Protein AF-A0A8C4QV61-F1 (afdb_monomer_lite)

Organism: Eptatretus burgeri (NCBI:txid7764)

Radius of gyration: 29.52 Å; chains: 1; bounding box: 82×56×73 Å

Secondary structure (DSSP, 8-state):
-HHHHHHHHHHHHHHHHHHHGGG-EEE--TT-SS--EEEEEE----TT-GGG---EEEEEEEPPTTTTTS--EEEEEEEES--HHHHHHHHHHHHHHHHHTTTS--HHHHHHHHHHHHHHT-S--SB-TTT-PBP-TTS-EEE-TTS-EEEHHHHHHHHHHHHHHHHHHHHHHHHHT--GGG-S---------S-TTTSPEEEE-TTT-PEEEE-GGGG--SS-----TTGGGTT--S-TTHHHHHHHHHHHHHHHHHHHHHHHHHHHHTTT---TTT-TT--------------------------------------

Sequence (319 aa):
MVLFVARCFVTELEALQAIFLDDLQVSYDADRPNPWHLQLPLHPATGGDSSSSLVCLTLSLRLPPSYPAVPPEICIVSARGLSDSRLDRMQRTLQMLASSRLGSEMLFEIFDTAKELLTENNFPCCHCAICLCDIQPSDKLFRTLCYHYYHKCCLSRYLVHTRSQHEERDATVASRGISERQQKEPFQAHQLSSDWQQGPIQVLCPVCRETLTIDPASLSTGPLYTETQDELNDLSGNTEKDDEEWAASLLTWRQQQQRFRVLFDEQKNKEGHVDPAENPFVLTVVLNSPQSSEQHPEEPEHPEPKTFAPHIPINIRLR

Structure (mmCIF, N/CA/C/O backbone):
data_AF-A0A8C4QV61-F1
#
_entry.id   AF-A0A8C4QV61-F1
#
loop_
_atom_site.group_PDB
_atom_site.id
_atom_site.type_symbol
_atom_site.label_atom_id
_atom_site.label_alt_id
_atom_site.label_comp_id
_atom_site.label_asym_id
_atom_site.label_entity_id
_atom_site.label_seq_id
_atom_site.pdbx_PDB_ins_code
_atom_site.Cartn_x
_atom_site.Cartn_y
_atom_site.Cartn_z
_atom_site.occupancy
_atom_site.B_iso_or_equiv
_atom_site.auth_seq_id
_atom_site.auth_comp_id
_atom_site.auth_asym_id
_atom_site.auth_atom_id
_atom_site.pdbx_PDB_model_num
ATOM 1 N N . MET A 1 1 ? -28.657 1.507 27.888 1.00 48.09 1 MET A N 1
ATOM 2 C CA . MET A 1 1 ? -27.513 0.916 27.156 1.00 48.09 1 MET A CA 1
ATOM 3 C C . MET A 1 1 ? -27.347 1.501 25.757 1.00 48.09 1 MET A C 1
ATOM 5 O O . MET A 1 1 ? -26.289 2.052 25.513 1.00 48.09 1 MET A O 1
ATOM 9 N N . VAL A 1 2 ? -28.364 1.487 24.883 1.00 48.09 2 VAL A N 1
ATOM 10 C CA . VAL A 1 2 ? -28.250 1.969 23.482 1.00 48.09 2 VAL A CA 1
ATOM 11 C C . VAL A 1 2 ? -27.736 3.419 23.354 1.00 48.09 2 VAL A C 1
ATOM 13 O O . VAL A 1 2 ? -26.815 3.674 22.589 1.00 48.09 2 VAL A O 1
ATOM 16 N N . LEU A 1 3 ? -28.240 4.354 24.171 1.00 50.12 3 LEU A N 1
ATOM 17 C CA . LEU A 1 3 ? -27.779 5.758 24.184 1.00 50.12 3 LEU A CA 1
ATOM 18 C C . LEU A 1 3 ? -26.339 5.953 24.702 1.00 50.12 3 LEU A C 1
ATOM 20 O O . LEU A 1 3 ? -25.706 6.951 24.376 1.00 50.12 3 LEU A O 1
ATOM 24 N N . PHE A 1 4 ? -25.834 5.030 25.527 1.00 52.91 4 PHE A N 1
ATOM 25 C CA . PHE A 1 4 ? -24.478 5.112 26.083 1.00 52.91 4 PHE A CA 1
ATOM 26 C C . PHE A 1 4 ? -23.452 4.598 25.066 1.00 52.91 4 PHE A C 1
ATOM 28 O O . PHE A 1 4 ? -22.451 5.256 24.821 1.00 52.91 4 PHE A O 1
ATOM 35 N N . VAL A 1 5 ? -23.774 3.488 24.391 1.00 56.38 5 VAL A N 1
ATOM 36 C CA . VAL A 1 5 ? -22.961 2.922 23.302 1.00 56.38 5 VAL A CA 1
ATOM 37 C C . VAL A 1 5 ? -22.861 3.890 22.118 1.00 56.38 5 VAL A C 1
ATOM 39 O O . VAL A 1 5 ? -21.772 4.107 21.597 1.00 56.38 5 VAL A O 1
ATOM 42 N N . ALA A 1 6 ? -23.967 4.545 21.747 1.00 57.88 6 ALA A N 1
ATOM 43 C CA . ALA A 1 6 ? -23.963 5.558 20.692 1.00 57.88 6 ALA A CA 1
ATOM 44 C C . ALA A 1 6 ? -23.089 6.782 21.031 1.00 57.88 6 ALA A C 1
ATOM 46 O O . ALA A 1 6 ? -22.495 7.368 20.135 1.00 57.88 6 ALA A O 1
ATOM 47 N N . ARG A 1 7 ? -22.980 7.159 22.315 1.00 61.19 7 ARG A N 1
ATOM 48 C CA . ARG A 1 7 ? -22.111 8.262 22.758 1.00 61.19 7 ARG A CA 1
ATOM 49 C C . ARG A 1 7 ? -20.626 7.899 22.739 1.00 61.19 7 ARG A C 1
ATOM 51 O O . ARG A 1 7 ? -19.841 8.723 22.292 1.00 61.19 7 ARG A O 1
ATOM 58 N N . CYS A 1 8 ? -20.258 6.693 23.176 1.00 69.81 8 CYS A N 1
ATOM 59 C CA . CYS A 1 8 ? -18.865 6.228 23.137 1.00 69.81 8 CYS A CA 1
ATOM 60 C C . CYS A 1 8 ? -18.319 6.193 21.705 1.00 69.81 8 CYS A C 1
ATOM 62 O O . CYS A 1 8 ? -17.222 6.671 21.449 1.00 69.81 8 CYS A O 1
ATOM 64 N N . PHE A 1 9 ? -19.127 5.722 20.750 1.00 81.31 9 PHE A N 1
ATOM 65 C CA . PHE A 1 9 ? -18.708 5.676 19.352 1.00 81.31 9 PHE A CA 1
ATOM 66 C C . PHE A 1 9 ? -18.432 7.065 18.748 1.00 81.31 9 PHE A C 1
ATOM 68 O O . PHE A 1 9 ? -17.458 7.235 18.021 1.00 81.31 9 PHE A O 1
ATOM 75 N N . VAL A 1 10 ? -19.266 8.068 19.048 1.00 84.44 10 VAL A N 1
ATOM 76 C CA . VAL A 1 10 ? -19.053 9.439 18.547 1.00 84.44 10 VAL A CA 1
ATOM 77 C C . VAL A 1 10 ? -17.733 10.005 19.069 1.00 84.44 10 VAL A C 1
ATOM 79 O O . VAL A 1 10 ? -16.968 10.560 18.290 1.00 84.44 10 VAL A O 1
ATOM 82 N N . THR A 1 11 ? -17.431 9.806 20.354 1.00 88.44 11 THR A N 1
ATOM 83 C CA . THR A 1 11 ? -16.163 10.254 20.946 1.00 88.44 11 THR A CA 1
ATOM 84 C C . THR A 1 11 ? -14.955 9.536 20.340 1.00 88.44 11 THR A C 1
ATOM 86 O O . THR A 1 11 ? -13.961 10.189 20.025 1.00 88.44 11 THR A O 1
ATOM 89 N N . GLU A 1 12 ? -15.043 8.220 20.122 1.00 93.69 12 GLU A N 1
ATOM 90 C CA . GLU A 1 12 ? -13.989 7.449 19.449 1.00 93.69 12 GLU A CA 1
ATOM 91 C C . GLU A 1 12 ? -13.736 7.982 18.030 1.00 93.69 12 GLU A C 1
ATOM 93 O O . GLU A 1 12 ? -12.592 8.217 17.642 1.00 93.69 12 GLU A O 1
ATOM 98 N N . LEU A 1 13 ? -14.799 8.237 17.263 1.00 92.19 13 LEU A N 1
ATOM 99 C CA . LEU A 1 13 ? -14.690 8.762 15.905 1.00 92.19 13 LEU A CA 1
ATOM 100 C C . LEU A 1 13 ? -14.109 10.181 15.863 1.00 92.19 13 LEU A C 1
ATOM 102 O O . LEU A 1 13 ? -13.237 10.447 15.039 1.00 92.19 13 LEU A O 1
ATOM 106 N N . GLU A 1 14 ? -14.553 11.077 16.746 1.00 92.44 14 GLU A N 1
ATOM 107 C CA . GLU A 1 14 ? -14.010 12.438 16.859 1.00 92.44 14 GLU A CA 1
ATOM 108 C C . GLU A 1 14 ? -12.508 12.410 17.171 1.00 92.44 14 GLU A C 1
ATOM 110 O O . GLU A 1 14 ? -11.732 13.155 16.569 1.00 92.44 14 GLU A O 1
ATOM 115 N N . ALA A 1 15 ? -12.077 11.512 18.064 1.00 94.00 15 ALA A N 1
ATOM 116 C CA . ALA A 1 15 ? -10.664 11.319 18.368 1.00 94.00 15 ALA A CA 1
ATOM 117 C C . ALA A 1 15 ? -9.883 10.830 17.140 1.00 94.00 15 ALA A C 1
ATOM 119 O O . ALA A 1 15 ? -8.826 11.379 16.830 1.00 94.00 15 ALA A O 1
ATOM 120 N N . LEU A 1 16 ? -10.411 9.853 16.396 1.00 95.56 16 LEU A N 1
ATOM 121 C CA . LEU A 1 16 ? -9.788 9.375 15.157 1.00 95.56 16 LEU A CA 1
ATOM 122 C C . LEU A 1 16 ? -9.665 10.484 14.110 1.00 95.56 16 LEU A C 1
ATOM 124 O O . LEU A 1 16 ? -8.610 10.624 13.497 1.00 95.56 16 LEU A O 1
ATOM 128 N N . GLN A 1 17 ? -10.710 1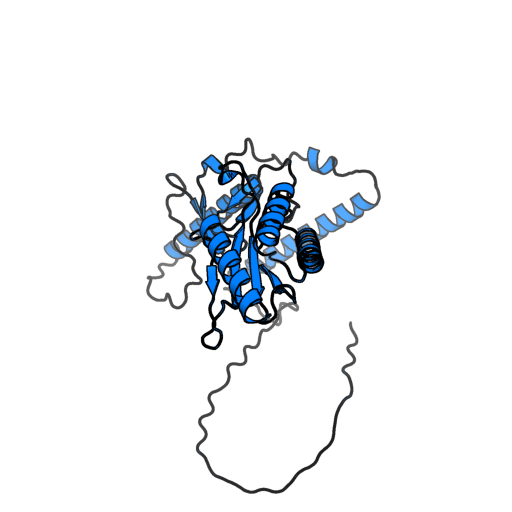1.290 13.923 1.00 93.56 17 GLN A N 1
ATOM 129 C CA . GLN A 1 17 ? -10.690 12.424 12.997 1.00 93.56 17 GLN A CA 1
ATOM 130 C C . GLN A 1 17 ? -9.687 13.499 13.430 1.00 93.56 17 GLN A C 1
ATOM 132 O O . GLN A 1 17 ? -9.038 14.102 12.584 1.00 93.56 17 GLN A O 1
ATOM 137 N N . ALA A 1 18 ? -9.497 13.715 14.733 1.00 94.19 18 ALA A N 1
ATOM 138 C CA . ALA A 1 18 ? -8.481 14.639 15.234 1.00 94.19 18 ALA A CA 1
ATOM 139 C C . ALA A 1 18 ? -7.046 14.110 15.051 1.00 94.19 18 ALA A C 1
ATOM 141 O O . ALA A 1 18 ? -6.129 14.898 14.829 1.00 94.19 18 ALA A O 1
ATOM 142 N N . ILE A 1 19 ? -6.845 12.791 15.149 1.00 94.38 19 ILE A N 1
ATOM 143 C CA . ILE A 1 19 ? -5.529 12.149 15.013 1.00 94.38 19 ILE A CA 1
ATOM 144 C C . ILE A 1 19 ? -5.109 12.044 13.545 1.00 94.38 19 ILE A C 1
ATOM 146 O O . ILE A 1 19 ? -3.967 12.352 13.207 1.00 94.38 19 ILE A O 1
ATOM 150 N N . PHE A 1 20 ? -6.016 11.578 12.688 1.00 92.06 20 PHE A N 1
ATOM 151 C CA . PHE A 1 20 ? -5.729 11.265 11.287 1.00 92.06 20 PHE A CA 1
ATOM 152 C C . PHE A 1 20 ? -6.143 12.375 10.317 1.00 92.06 20 PHE A C 1
ATOM 154 O O . PHE A 1 20 ? -5.776 12.313 9.148 1.00 92.06 20 PHE A O 1
ATOM 161 N N . LEU A 1 21 ? -6.857 13.402 10.790 1.00 91.88 21 LEU A N 1
ATOM 162 C CA . LEU A 1 21 ? -7.254 14.571 10.004 1.00 91.88 21 LEU A CA 1
ATOM 163 C C . LEU A 1 21 ? -7.911 14.151 8.676 1.00 91.88 21 LEU A C 1
ATOM 165 O O . LEU A 1 21 ? -8.848 13.351 8.676 1.00 91.88 21 LEU A O 1
ATOM 169 N N . ASP A 1 22 ? -7.414 14.673 7.556 1.00 90.88 22 ASP A N 1
ATOM 170 C CA . ASP A 1 22 ? -7.964 14.449 6.218 1.00 90.88 22 ASP A CA 1
ATOM 171 C C . ASP A 1 22 ? -7.652 13.049 5.648 1.00 90.88 22 ASP A C 1
ATOM 173 O O . ASP A 1 22 ? -8.256 12.636 4.653 1.00 90.88 22 ASP A O 1
ATOM 177 N N . ASP A 1 23 ? -6.737 12.293 6.267 1.00 93.19 23 ASP A N 1
ATOM 178 C CA . ASP A 1 23 ? -6.357 10.959 5.787 1.00 93.19 23 ASP A CA 1
ATOM 179 C C . ASP A 1 23 ? -7.449 9.916 6.078 1.00 93.19 23 ASP A C 1
ATOM 181 O O . ASP A 1 23 ? -7.590 8.930 5.345 1.00 93.19 23 ASP A O 1
ATOM 185 N N . LEU A 1 24 ? -8.243 10.129 7.133 1.00 95.81 24 LEU A N 1
ATOM 186 C CA . LEU A 1 24 ? -9.326 9.230 7.515 1.00 95.81 24 LEU A CA 1
ATOM 187 C C . LEU A 1 24 ? -10.584 9.505 6.691 1.00 95.81 24 LEU A C 1
ATOM 189 O O . LEU A 1 24 ? -11.298 10.486 6.893 1.00 95.81 24 LEU A O 1
ATOM 193 N N . GLN A 1 25 ? -10.918 8.562 5.820 1.00 95.31 25 GLN A N 1
ATOM 194 C CA . GLN A 1 25 ? -12.146 8.593 5.039 1.00 95.31 25 GLN A CA 1
ATOM 195 C C . GLN A 1 25 ? -13.275 7.923 5.819 1.00 95.31 25 GLN A C 1
ATOM 197 O O . GLN A 1 25 ? -13.170 6.757 6.204 1.00 95.31 25 GLN A O 1
ATOM 202 N N . VAL A 1 26 ? -14.372 8.648 6.036 1.00 94.19 26 VAL A N 1
ATOM 203 C CA . VAL A 1 26 ? -15.537 8.170 6.793 1.00 94.19 26 VAL A CA 1
ATOM 204 C C . VAL A 1 26 ? -16.768 8.197 5.895 1.00 94.19 26 VAL A C 1
ATOM 206 O O . VAL A 1 26 ? -17.152 9.250 5.389 1.00 94.19 26 VAL A O 1
ATOM 209 N N . SER A 1 27 ? -17.402 7.040 5.718 1.00 92.62 27 SER A N 1
ATOM 210 C CA . SER A 1 27 ? -18.605 6.887 4.899 1.00 92.62 27 SER A CA 1
ATOM 211 C C . SER A 1 27 ? -19.857 6.727 5.758 1.00 92.62 27 SER A C 1
ATOM 213 O O . SER A 1 27 ? -19.894 5.962 6.728 1.00 92.62 27 SER A O 1
ATOM 215 N N . TYR A 1 28 ? -20.909 7.427 5.345 1.00 88.81 28 TYR A N 1
ATOM 216 C CA . TYR A 1 28 ? -22.222 7.434 5.981 1.00 88.81 28 TYR A CA 1
ATOM 217 C C . TYR A 1 28 ? -23.232 6.716 5.086 1.00 88.81 28 TYR A C 1
ATOM 219 O O . TYR A 1 28 ? -23.066 6.659 3.869 1.00 88.81 28 TYR A O 1
ATOM 227 N N . ASP A 1 29 ? -24.247 6.122 5.701 1.00 82.19 29 ASP A N 1
ATOM 228 C CA . ASP A 1 29 ? -25.360 5.485 5.001 1.00 82.19 29 ASP A CA 1
ATOM 229 C C . ASP A 1 29 ? -26.585 6.385 5.171 1.00 82.19 29 ASP A C 1
ATOM 231 O O . ASP A 1 29 ? -26.766 6.969 6.240 1.00 82.19 29 ASP A O 1
ATOM 235 N N . ALA A 1 30 ? -27.428 6.505 4.147 1.00 76.12 30 ALA A N 1
ATOM 236 C CA . ALA A 1 30 ? -28.624 7.346 4.219 1.00 76.12 30 ALA A CA 1
ATOM 237 C C . ALA A 1 30 ? -29.603 6.850 5.299 1.00 76.12 30 ALA A C 1
ATOM 239 O O . ALA A 1 30 ? -30.306 7.646 5.922 1.00 76.12 30 ALA A O 1
ATOM 240 N N . ASP A 1 31 ? -29.591 5.541 5.556 1.00 77.88 31 ASP A N 1
ATOM 241 C CA . ASP A 1 31 ? -30.512 4.869 6.469 1.00 77.88 31 ASP A CA 1
ATOM 242 C C . ASP A 1 31 ? -29.975 4.747 7.906 1.00 77.88 31 ASP A C 1
ATOM 244 O O . ASP A 1 31 ? -30.663 4.214 8.784 1.00 77.88 31 ASP A O 1
ATOM 248 N N . ARG A 1 32 ? -28.744 5.210 8.183 1.00 74.12 32 ARG A N 1
ATOM 249 C CA . ARG A 1 32 ? -28.100 5.048 9.497 1.00 74.12 32 ARG A CA 1
ATOM 250 C C . ARG A 1 32 ? -27.576 6.374 10.047 1.00 74.12 32 ARG A C 1
ATOM 252 O O . ARG A 1 32 ? -26.869 7.090 9.350 1.00 74.12 32 ARG A O 1
ATOM 259 N N . PRO A 1 33 ? -27.827 6.675 11.335 1.00 71.19 33 PRO A N 1
ATOM 260 C CA . PRO A 1 33 ? -27.318 7.896 11.957 1.00 71.19 33 PRO A CA 1
ATOM 261 C C . PRO A 1 33 ? -25.800 7.866 12.190 1.00 71.19 33 PRO A C 1
ATOM 263 O O . PRO A 1 33 ? -25.187 8.920 12.310 1.00 71.19 33 PRO A O 1
ATOM 266 N N . ASN A 1 34 ? -25.200 6.672 12.257 1.00 77.38 34 ASN A N 1
ATOM 267 C CA . ASN A 1 34 ? -23.769 6.492 12.483 1.00 77.38 34 ASN A CA 1
ATOM 268 C C . ASN A 1 34 ? -23.073 6.035 11.192 1.00 77.38 34 ASN A C 1
ATOM 270 O O . ASN A 1 34 ? -23.662 5.251 10.437 1.00 77.38 34 ASN A O 1
ATOM 274 N N . PRO A 1 35 ? -21.818 6.457 10.956 1.00 82.62 35 PRO A N 1
ATOM 275 C CA . PRO A 1 35 ? -21.013 5.954 9.858 1.00 82.62 35 PRO A CA 1
ATOM 276 C C . PRO A 1 35 ? -20.833 4.445 9.955 1.00 82.62 35 PRO A C 1
ATOM 278 O O . PRO A 1 35 ? -20.730 3.859 11.034 1.00 82.62 35 PRO A O 1
ATOM 281 N N . TRP A 1 36 ? -20.805 3.818 8.790 1.00 87.56 36 TRP A N 1
ATOM 282 C CA . TRP A 1 36 ? -20.754 2.367 8.656 1.00 87.56 36 TRP A CA 1
ATOM 283 C C . TRP A 1 36 ? -19.399 1.889 8.141 1.00 87.56 36 TRP A C 1
ATOM 285 O O . TRP A 1 36 ? -19.141 0.687 8.146 1.00 87.56 36 TRP A O 1
ATOM 295 N N . HIS A 1 37 ? -18.534 2.796 7.681 1.00 94.31 37 HIS A N 1
ATOM 296 C CA . HIS A 1 37 ? -17.272 2.427 7.055 1.00 94.31 37 HIS A CA 1
ATOM 297 C C . HIS A 1 37 ? -16.204 3.505 7.222 1.00 94.31 37 HIS A C 1
ATOM 299 O O . HIS A 1 37 ? -16.469 4.692 7.042 1.00 94.31 37 HIS A O 1
ATOM 305 N N . LEU A 1 38 ? -15.005 3.064 7.598 1.00 96.12 38 LEU A N 1
ATOM 306 C CA . LEU A 1 38 ? -13.816 3.887 7.775 1.00 96.12 38 LEU A CA 1
ATOM 307 C C . LEU A 1 38 ? -12.701 3.328 6.892 1.00 96.12 38 LEU A C 1
ATOM 309 O O . LEU A 1 38 ? -12.494 2.112 6.857 1.00 96.12 38 LEU A O 1
ATOM 313 N N . GLN A 1 39 ? -11.957 4.197 6.217 1.00 97.44 39 GLN A N 1
ATOM 314 C CA . GLN A 1 39 ? -10.761 3.819 5.471 1.00 97.44 39 GLN A CA 1
ATOM 315 C C . GLN A 1 39 ? -9.602 4.749 5.789 1.00 97.44 39 GLN A C 1
ATOM 317 O O . GLN A 1 39 ? -9.774 5.962 5.846 1.00 97.44 39 GLN A O 1
ATOM 322 N N . LEU A 1 40 ? -8.415 4.169 5.936 1.00 97.44 40 LEU A N 1
ATOM 323 C CA . LEU A 1 40 ? -7.192 4.916 6.191 1.00 97.44 40 LEU A CA 1
ATOM 324 C C . LEU A 1 40 ? -6.040 4.329 5.361 1.00 97.44 40 LEU A C 1
ATOM 326 O O . LEU A 1 40 ? -5.702 3.151 5.535 1.00 97.44 40 LEU A O 1
ATOM 330 N N . PRO A 1 41 ? -5.439 5.100 4.439 1.00 95.81 41 PRO A N 1
ATOM 331 C CA . PRO A 1 41 ? -4.161 4.754 3.832 1.00 95.81 41 PRO A CA 1
ATOM 332 C C . PRO A 1 41 ? -3.069 4.728 4.905 1.00 95.81 41 PRO A C 1
ATOM 334 O O . PRO A 1 41 ? -2.897 5.680 5.660 1.00 95.81 41 PRO A O 1
ATOM 337 N N . LEU A 1 42 ? -2.331 3.626 4.984 1.00 95.06 42 LEU A N 1
ATOM 338 C CA . LEU A 1 42 ? -1.290 3.414 5.975 1.00 95.06 42 LEU A CA 1
ATOM 339 C C . LEU A 1 42 ? 0.075 3.265 5.313 1.00 95.06 42 LEU A C 1
ATOM 341 O O . LEU A 1 42 ? 0.266 2.522 4.344 1.00 95.06 42 LEU A O 1
ATOM 345 N N . HIS A 1 43 ? 1.039 3.940 5.931 1.00 92.62 43 HIS A N 1
ATOM 346 C CA . HIS A 1 43 ? 2.451 3.881 5.602 1.00 92.62 43 HIS A CA 1
ATOM 347 C C . HIS A 1 43 ? 3.260 3.546 6.865 1.00 92.62 43 HIS A C 1
ATOM 349 O O . HIS A 1 43 ? 2.903 4.005 7.956 1.00 92.62 43 HIS A O 1
ATOM 355 N N . PRO A 1 44 ? 4.359 2.782 6.728 1.00 93.06 44 PRO A N 1
ATOM 356 C CA . PRO A 1 44 ? 5.363 2.587 7.768 1.00 93.06 44 PRO A CA 1
ATOM 357 C C . PRO A 1 44 ? 5.789 3.897 8.434 1.00 93.06 44 PRO A C 1
ATOM 359 O O . PRO A 1 44 ? 5.927 4.927 7.771 1.00 93.06 44 PRO A O 1
ATOM 362 N N . ALA A 1 45 ? 6.062 3.854 9.736 1.00 90.88 45 ALA A N 1
ATOM 363 C CA . ALA A 1 45 ? 6.663 4.968 10.452 1.00 90.88 45 ALA A CA 1
ATOM 364 C C . ALA A 1 45 ? 8.156 5.069 10.097 1.00 90.88 45 ALA A C 1
ATOM 366 O O . ALA A 1 45 ? 8.993 4.349 10.632 1.00 90.88 45 ALA A O 1
ATOM 367 N N . THR A 1 46 ? 8.493 5.980 9.187 1.00 86.25 46 THR A N 1
ATOM 368 C CA . THR A 1 46 ? 9.858 6.165 8.661 1.00 86.25 46 THR A CA 1
ATOM 369 C C . THR A 1 46 ? 10.565 7.408 9.209 1.00 86.25 46 THR A C 1
ATOM 371 O O . THR A 1 46 ? 11.502 7.922 8.607 1.00 86.25 46 THR A O 1
ATOM 374 N N . GLY A 1 47 ? 10.104 7.950 10.341 1.00 80.44 47 GLY A N 1
ATOM 375 C CA . GLY A 1 47 ? 10.702 9.152 10.940 1.00 80.44 47 GLY A CA 1
ATOM 376 C C . GLY A 1 47 ? 10.565 10.423 10.087 1.00 80.44 47 GLY A C 1
ATOM 377 O O . GLY A 1 47 ? 11.350 11.350 10.252 1.00 80.44 47 GLY A O 1
ATOM 378 N N . GLY A 1 48 ? 9.585 10.468 9.178 1.00 74.19 48 GLY A N 1
ATOM 379 C CA . GLY A 1 48 ? 9.317 11.615 8.300 1.00 74.19 48 GLY A CA 1
ATOM 380 C C . GLY A 1 48 ? 9.960 11.527 6.913 1.00 74.19 48 GLY A C 1
ATOM 381 O O . GLY A 1 48 ? 9.699 12.382 6.071 1.00 74.19 48 GLY A O 1
ATOM 382 N N . ASP A 1 49 ? 10.749 10.487 6.639 1.00 81.12 49 ASP A N 1
ATOM 383 C CA . ASP A 1 49 ? 11.305 10.249 5.311 1.00 81.12 49 ASP A CA 1
ATOM 384 C C . ASP A 1 49 ? 10.355 9.381 4.471 1.00 81.12 49 ASP A C 1
ATOM 386 O O . ASP A 1 49 ? 10.294 8.158 4.598 1.00 81.12 49 ASP A O 1
ATOM 390 N N . SER A 1 50 ? 9.583 10.009 3.588 1.00 73.00 50 SER A N 1
ATOM 391 C CA . SER A 1 50 ? 8.657 9.292 2.703 1.00 73.00 50 SER A CA 1
ATOM 392 C C . SER A 1 50 ? 9.370 8.406 1.672 1.00 73.00 50 SER A C 1
ATOM 394 O O . SER A 1 50 ? 8.762 7.478 1.127 1.00 73.00 50 SER A O 1
ATOM 396 N N . SER A 1 51 ? 10.660 8.642 1.406 1.00 73.12 51 SER A N 1
ATOM 397 C CA . SER A 1 51 ? 11.431 7.855 0.442 1.00 73.12 51 SER A CA 1
ATOM 398 C C . SER A 1 51 ? 11.759 6.450 0.958 1.00 73.12 51 SER A C 1
ATOM 400 O O . SER A 1 51 ? 11.821 5.514 0.159 1.00 73.12 51 SER A O 1
ATOM 402 N N . SER A 1 52 ? 11.837 6.276 2.282 1.00 82.00 52 SER A N 1
ATOM 403 C CA . SER A 1 52 ? 12.053 4.989 2.954 1.00 82.00 52 SER A CA 1
ATOM 404 C C . SER A 1 52 ? 10.766 4.212 3.259 1.00 82.00 52 SER A C 1
ATOM 406 O O . SER A 1 52 ? 10.827 3.119 3.823 1.00 82.00 52 SER A O 1
ATOM 408 N N . SER A 1 53 ? 9.591 4.708 2.849 1.00 85.69 53 SER A N 1
ATOM 409 C CA . SER A 1 53 ? 8.338 3.939 2.878 1.00 85.69 53 SER A CA 1
ATOM 410 C C . SER A 1 53 ? 8.315 2.959 1.703 1.00 85.69 53 SER A C 1
ATOM 412 O O . SER A 1 53 ? 8.047 3.340 0.560 1.00 85.69 53 SER A O 1
ATOM 414 N N . LEU A 1 54 ? 8.615 1.689 1.981 1.00 87.38 54 LEU A N 1
ATOM 415 C CA . LEU A 1 54 ? 8.721 0.629 0.978 1.00 87.38 54 LEU A CA 1
ATOM 416 C C . LEU A 1 54 ? 7.474 -0.269 0.902 1.00 87.38 54 LEU A C 1
ATOM 418 O O . LEU A 1 54 ? 7.341 -1.116 0.019 1.00 87.38 54 LEU A O 1
ATOM 422 N N . VAL A 1 55 ? 6.523 -0.107 1.801 1.00 91.38 55 VAL A N 1
ATOM 423 C CA . VAL A 1 55 ? 5.255 -0.835 1.736 1.00 91.38 55 VAL A CA 1
ATOM 424 C C . VAL A 1 55 ? 4.120 0.122 2.041 1.00 91.38 55 VAL A C 1
ATOM 426 O O . VAL A 1 55 ? 4.320 1.152 2.687 1.00 91.38 55 VAL A O 1
ATOM 429 N N . CYS A 1 56 ? 2.931 -0.199 1.556 1.00 93.06 56 CYS A N 1
ATOM 430 C CA . CYS A 1 56 ? 1.719 0.528 1.900 1.00 93.06 56 CYS A CA 1
ATOM 431 C C . CYS A 1 56 ? 0.504 -0.387 1.782 1.00 93.06 56 CYS A C 1
ATOM 433 O O . CYS A 1 56 ? 0.548 -1.439 1.136 1.00 93.06 56 CYS A O 1
ATOM 435 N N . LEU A 1 57 ? -0.580 0.024 2.422 1.00 95.69 57 LEU A N 1
ATOM 436 C CA . LEU A 1 57 ? -1.906 -0.558 2.259 1.00 95.69 57 LEU A CA 1
ATOM 437 C C . LEU A 1 57 ? -2.954 0.476 2.645 1.00 95.69 57 LEU A C 1
ATOM 439 O O . LEU A 1 57 ? -2.641 1.510 3.226 1.00 95.69 57 LEU A O 1
ATOM 443 N N . THR A 1 58 ? -4.213 0.170 2.389 1.00 97.12 58 THR A N 1
ATOM 444 C CA . THR A 1 58 ? -5.343 0.890 2.964 1.00 97.12 58 THR A CA 1
ATOM 445 C C . THR A 1 58 ? -6.090 -0.064 3.881 1.00 97.12 58 THR A C 1
ATOM 447 O O . THR A 1 58 ? -6.490 -1.152 3.461 1.00 97.12 58 THR A O 1
ATOM 450 N N . LEU A 1 59 ? -6.276 0.327 5.140 1.00 98.25 59 LEU A N 1
ATOM 451 C CA . LEU A 1 59 ? -7.078 -0.441 6.081 1.00 98.25 59 LEU A CA 1
ATOM 452 C C . LEU A 1 59 ? -8.524 0.043 6.007 1.00 98.25 59 LEU A C 1
ATOM 454 O O . LEU A 1 59 ? -8.786 1.240 6.086 1.00 98.25 59 LEU A O 1
ATOM 458 N N . SER A 1 60 ? -9.452 -0.889 5.821 1.00 97.94 60 SER A N 1
ATOM 459 C CA . SER A 1 60 ? -10.881 -0.640 5.660 1.00 97.94 60 SER A CA 1
ATOM 460 C C . SER A 1 60 ? -11.646 -1.351 6.768 1.00 97.94 60 SER A C 1
ATOM 462 O O . SER A 1 60 ? -11.624 -2.577 6.834 1.00 97.94 60 SER A O 1
ATOM 464 N N . LEU A 1 61 ? -12.363 -0.598 7.596 1.00 97.75 61 LEU A N 1
ATOM 465 C CA . LEU A 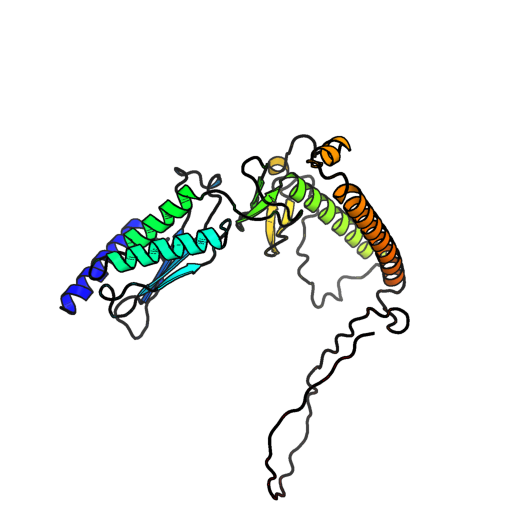1 61 ? -13.160 -1.112 8.706 1.00 97.75 61 LEU A CA 1
ATOM 466 C C . LEU A 1 61 ? -14.640 -0.883 8.415 1.00 97.75 61 LEU A C 1
ATOM 468 O O . LEU A 1 61 ? -15.071 0.264 8.306 1.00 97.75 61 LEU A O 1
ATOM 472 N N . ARG A 1 62 ? -15.432 -1.951 8.291 1.00 95.38 62 ARG A N 1
ATOM 473 C CA . ARG A 1 62 ? -16.897 -1.839 8.208 1.00 95.38 62 ARG A CA 1
ATOM 474 C C . ARG A 1 62 ? -17.512 -2.118 9.568 1.00 95.38 62 ARG A C 1
ATOM 476 O O . ARG A 1 62 ? -17.279 -3.164 10.172 1.00 95.38 62 ARG A O 1
ATOM 483 N N . LEU A 1 63 ? -18.301 -1.169 10.044 1.00 93.25 63 LEU A N 1
ATOM 484 C CA . LEU A 1 63 ? -18.884 -1.185 11.372 1.00 93.25 63 LEU A CA 1
ATOM 485 C C . LEU A 1 63 ? -20.287 -1.804 11.331 1.00 93.25 63 LEU A C 1
ATOM 487 O O . LEU A 1 63 ? -21.181 -1.269 10.660 1.00 93.25 63 LEU A O 1
ATOM 491 N N . PRO A 1 64 ? -20.535 -2.910 12.054 1.00 91.06 64 PRO A N 1
ATOM 492 C CA . PRO A 1 64 ? -21.895 -3.382 12.257 1.00 91.06 64 PRO A CA 1
ATOM 493 C C . PRO A 1 64 ? -22.668 -2.405 13.164 1.00 91.06 64 PRO A C 1
ATOM 495 O O . PRO A 1 64 ? -22.067 -1.767 14.030 1.00 91.06 64 PRO A O 1
ATOM 498 N N . PRO A 1 65 ? -24.012 -2.335 13.071 1.00 87.56 65 PRO A N 1
ATOM 499 C CA . PRO A 1 65 ? -24.829 -1.510 13.974 1.00 87.56 65 PRO A CA 1
ATOM 500 C C . PRO A 1 65 ? -24.649 -1.840 15.463 1.00 87.56 65 PRO A C 1
ATOM 502 O O . PRO A 1 65 ? -24.978 -1.037 16.329 1.00 87.56 65 PRO A O 1
ATOM 505 N N . SER A 1 66 ? -24.165 -3.048 15.755 1.00 89.81 66 SER A N 1
ATOM 506 C CA . SER A 1 66 ? -23.896 -3.566 17.092 1.00 89.81 66 SER A CA 1
ATOM 507 C C . SER A 1 66 ? -22.464 -3.325 17.579 1.00 89.81 66 SER A C 1
ATOM 509 O O . SER A 1 66 ? -22.112 -3.822 18.647 1.00 89.81 66 SER A O 1
ATOM 511 N N . TYR A 1 67 ? -21.622 -2.605 16.834 1.00 90.44 67 TYR A N 1
ATOM 512 C CA . TYR A 1 67 ? -20.310 -2.181 17.325 1.00 90.44 67 TYR A CA 1
ATOM 513 C C . TYR A 1 67 ? -20.462 -1.332 18.611 1.00 90.44 67 TYR A C 1
ATOM 515 O O . TYR A 1 67 ? -21.379 -0.507 18.676 1.00 90.44 67 TYR A O 1
ATOM 523 N N . PRO A 1 68 ? -19.620 -1.521 19.652 1.00 92.44 68 PRO A N 1
ATOM 524 C CA . PRO A 1 68 ? -18.458 -2.417 19.743 1.00 92.44 68 PRO A CA 1
ATOM 525 C C . PRO A 1 68 ? -18.754 -3.812 20.324 1.00 92.44 68 PRO A C 1
ATOM 527 O O . PRO A 1 68 ? -17.831 -4.575 20.599 1.00 92.44 68 PRO A O 1
ATOM 530 N N . ALA A 1 69 ? -20.019 -4.180 20.551 1.00 91.81 69 ALA A N 1
ATOM 531 C CA . ALA A 1 69 ? -20.362 -5.520 21.048 1.00 91.81 69 ALA A CA 1
ATOM 532 C C . ALA A 1 69 ? -20.055 -6.627 20.021 1.00 91.81 69 ALA A C 1
ATOM 534 O O . ALA A 1 69 ? -19.815 -7.773 20.392 1.00 91.81 69 ALA A O 1
ATOM 535 N N . VAL A 1 70 ? -20.058 -6.272 18.735 1.00 92.94 70 VAL A N 1
ATOM 536 C CA . VAL A 1 70 ? -19.574 -7.093 17.619 1.00 92.94 70 VAL A CA 1
ATOM 537 C C . VAL A 1 70 ? -18.399 -6.347 16.981 1.00 92.94 70 VAL A C 1
ATOM 539 O O . VAL A 1 70 ? -18.501 -5.125 16.823 1.00 92.94 70 VAL A O 1
ATOM 542 N N . PRO A 1 71 ? -17.300 -7.034 16.623 1.00 95.00 71 PRO A N 1
ATOM 543 C CA . PRO A 1 71 ? -16.124 -6.363 16.091 1.00 95.00 71 PRO A CA 1
ATOM 544 C C . PRO A 1 71 ? -16.400 -5.821 14.680 1.00 95.00 71 PRO A C 1
ATOM 546 O O . PRO A 1 71 ? -17.312 -6.303 13.998 1.00 95.00 71 PRO A O 1
ATOM 549 N N . PRO A 1 72 ? -15.619 -4.833 14.218 1.00 95.88 72 PRO A N 1
ATOM 550 C CA . PRO A 1 72 ? -15.681 -4.399 12.832 1.00 95.88 72 PRO A CA 1
ATOM 551 C C . PRO A 1 72 ? -15.228 -5.519 11.886 1.00 95.88 72 PRO A C 1
ATOM 553 O O . PRO A 1 72 ? -14.361 -6.330 12.219 1.00 95.88 72 PRO A O 1
ATOM 556 N N . GLU A 1 73 ? -15.771 -5.539 10.671 1.00 97.25 73 GLU A N 1
ATOM 557 C CA . GLU A 1 73 ? -15.181 -6.307 9.576 1.00 97.25 73 GLU A CA 1
ATOM 558 C C . GLU A 1 73 ? -13.916 -5.569 9.118 1.00 97.25 73 GLU A C 1
ATOM 560 O O . GLU A 1 73 ? -13.981 -4.438 8.629 1.00 97.25 73 GLU A O 1
ATOM 565 N N . ILE A 1 74 ? -12.762 -6.203 9.322 1.00 98.12 74 ILE A N 1
ATOM 566 C CA . ILE A 1 74 ? -11.449 -5.658 8.973 1.00 98.12 74 ILE A CA 1
ATOM 567 C C . ILE A 1 74 ? -11.068 -6.166 7.585 1.00 98.12 74 ILE A C 1
ATOM 569 O O . ILE A 1 74 ? -11.015 -7.376 7.370 1.00 98.12 74 ILE A O 1
ATOM 573 N N . CYS A 1 75 ? -10.749 -5.257 6.669 1.00 97.50 75 CYS A N 1
ATOM 574 C CA . CYS A 1 75 ? -10.287 -5.576 5.323 1.00 97.50 75 CYS A CA 1
ATOM 575 C C . CYS A 1 75 ? -8.999 -4.815 5.013 1.00 97.50 75 CYS A C 1
ATOM 577 O O . CYS A 1 75 ? -8.948 -3.589 5.125 1.00 97.50 75 CYS A O 1
ATOM 579 N N . ILE A 1 76 ? -7.977 -5.531 4.553 1.00 97.25 76 ILE A N 1
ATOM 580 C CA . ILE A 1 76 ? -6.762 -4.932 4.002 1.00 97.25 76 ILE A CA 1
ATOM 581 C C . ILE A 1 76 ? -6.932 -4.826 2.487 1.00 97.25 76 ILE A C 1
ATOM 583 O O . ILE A 1 76 ? -7.129 -5.835 1.811 1.00 97.25 76 ILE A O 1
ATOM 587 N N . VAL A 1 77 ? -6.866 -3.611 1.945 1.00 94.19 77 VAL A N 1
ATOM 588 C CA . VAL A 1 77 ? -7.021 -3.350 0.506 1.00 94.19 77 VAL A CA 1
ATOM 589 C C . VAL A 1 77 ? -5.838 -2.555 -0.037 1.00 94.19 77 VAL A C 1
ATOM 591 O O . VAL A 1 77 ? -5.090 -1.939 0.719 1.00 94.19 77 VAL A O 1
ATOM 594 N N . SER A 1 78 ? -5.642 -2.596 -1.358 1.00 90.06 78 SER A N 1
ATOM 595 C CA . SER A 1 78 ? -4.574 -1.855 -2.052 1.00 90.06 78 SER A CA 1
ATOM 596 C C . SER A 1 78 ? -3.170 -2.075 -1.468 1.00 90.06 78 SER A C 1
ATOM 598 O O . SER A 1 78 ? -2.338 -1.171 -1.491 1.00 90.06 78 SER A O 1
ATOM 600 N N . ALA A 1 79 ? -2.898 -3.272 -0.941 1.00 92.25 79 ALA A N 1
ATOM 601 C CA . ALA A 1 79 ? -1.597 -3.607 -0.381 1.00 92.25 79 ALA A CA 1
ATOM 602 C C . ALA A 1 79 ? -0.52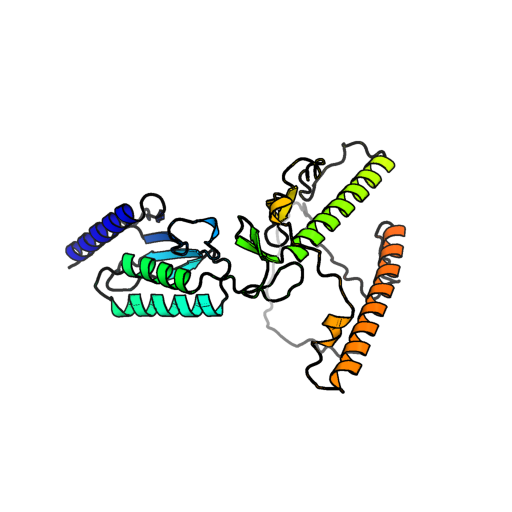0 -3.681 -1.473 1.00 92.25 79 ALA A C 1
ATOM 604 O O . ALA A 1 79 ? -0.721 -4.282 -2.534 1.00 92.25 79 ALA A O 1
ATOM 605 N N . ARG A 1 80 ? 0.643 -3.084 -1.206 1.00 90.31 80 ARG A N 1
ATOM 606 C CA . ARG A 1 80 ? 1.801 -3.086 -2.104 1.00 90.31 80 ARG A CA 1
ATOM 607 C C . ARG A 1 80 ? 3.081 -3.390 -1.332 1.00 90.31 80 ARG A C 1
ATOM 609 O O . ARG A 1 80 ? 3.303 -2.867 -0.243 1.00 90.31 80 ARG A O 1
ATOM 616 N N . GLY A 1 81 ? 3.931 -4.232 -1.921 1.00 87.06 81 GLY A N 1
ATOM 617 C CA . GLY A 1 81 ? 5.203 -4.656 -1.322 1.00 87.06 81 GLY A CA 1
ATOM 618 C C . GLY A 1 81 ? 5.068 -5.685 -0.188 1.00 87.06 81 GLY A C 1
ATOM 619 O O . GLY A 1 81 ? 6.052 -6.002 0.472 1.00 87.06 81 GLY A O 1
ATOM 620 N N . LEU A 1 82 ? 3.878 -6.240 0.040 1.00 89.12 82 LEU A N 1
ATOM 621 C CA . LEU A 1 82 ? 3.629 -7.262 1.058 1.00 89.12 82 LEU A CA 1
ATOM 622 C C . LEU A 1 82 ? 3.271 -8.587 0.387 1.00 89.12 82 LEU A C 1
ATOM 624 O O . LEU A 1 82 ? 2.554 -8.594 -0.610 1.00 89.12 82 LEU A O 1
ATOM 628 N N . SER A 1 83 ? 3.754 -9.694 0.951 1.00 88.81 83 SER A N 1
ATOM 629 C CA . SER A 1 83 ? 3.355 -11.037 0.534 1.00 88.81 83 SER A CA 1
ATOM 630 C C . SER A 1 83 ? 2.002 -11.419 1.131 1.00 88.81 83 SER A C 1
ATOM 632 O O . SER A 1 83 ? 1.659 -10.974 2.231 1.00 88.81 83 SER A O 1
ATOM 634 N N . ASP A 1 84 ? 1.290 -12.334 0.475 1.00 91.06 84 ASP A N 1
ATOM 635 C CA . ASP A 1 84 ? 0.015 -12.870 0.972 1.00 91.06 84 ASP A CA 1
ATOM 636 C C . ASP A 1 84 ? 0.154 -13.455 2.383 1.00 91.06 84 ASP A C 1
ATOM 638 O O . ASP A 1 84 ? -0.672 -13.205 3.253 1.00 91.06 84 ASP A O 1
ATOM 642 N N . SER A 1 85 ? 1.268 -14.135 2.671 1.00 91.75 85 SER A N 1
ATOM 643 C CA . SER A 1 85 ? 1.554 -14.676 4.006 1.00 91.75 85 SER A CA 1
ATOM 644 C C . SER A 1 85 ? 1.677 -13.600 5.095 1.00 91.75 85 SER A C 1
ATOM 646 O O . SER A 1 85 ? 1.257 -13.821 6.235 1.00 91.75 85 SER A O 1
ATOM 648 N N . ARG A 1 86 ? 2.241 -12.426 4.771 1.00 92.31 86 ARG A N 1
ATOM 649 C CA . ARG A 1 86 ? 2.327 -11.287 5.699 1.00 92.31 86 ARG A CA 1
ATOM 650 C C . ARG A 1 86 ? 0.964 -10.629 5.879 1.00 92.31 86 ARG A C 1
ATOM 652 O O . ARG A 1 86 ? 0.615 -10.298 7.012 1.00 92.31 86 ARG A O 1
ATOM 659 N N . LEU A 1 87 ? 0.201 -10.481 4.796 1.00 95.25 87 LEU A N 1
ATOM 660 C CA . LEU A 1 87 ? -1.162 -9.948 4.829 1.00 95.25 87 LEU A CA 1
ATOM 661 C C . LEU A 1 87 ? -2.081 -10.829 5.677 1.00 95.25 87 LEU A C 1
ATOM 663 O O . LEU A 1 87 ? -2.738 -10.319 6.579 1.00 95.25 87 LEU 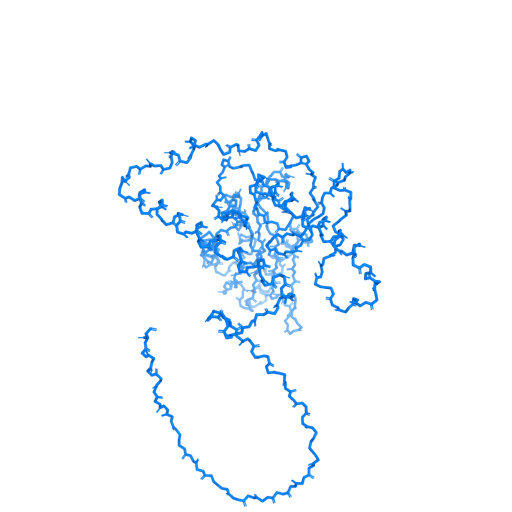A O 1
ATOM 667 N N . ASP A 1 88 ? -2.038 -12.144 5.483 1.00 96.00 88 ASP A N 1
ATOM 668 C CA . ASP A 1 88 ? -2.774 -13.128 6.278 1.00 96.00 88 ASP A CA 1
ATOM 669 C C . ASP A 1 88 ? -2.434 -13.046 7.766 1.00 96.00 88 ASP A C 1
ATOM 671 O O . ASP A 1 88 ? -3.315 -13.087 8.627 1.00 96.00 88 ASP A O 1
ATOM 675 N N . ARG A 1 89 ? -1.141 -12.945 8.094 1.00 96.69 89 ARG A N 1
ATOM 676 C CA . ARG A 1 89 ? -0.694 -12.830 9.485 1.00 96.69 89 ARG A CA 1
ATOM 677 C C . ARG A 1 89 ? -1.216 -11.547 10.119 1.00 96.69 89 ARG A C 1
ATOM 679 O O . ARG A 1 89 ? -1.756 -11.603 11.217 1.00 96.69 89 ARG A O 1
ATOM 686 N N . MET A 1 90 ? -1.092 -10.421 9.423 1.00 97.38 90 MET A N 1
ATOM 687 C CA . MET A 1 90 ? -1.606 -9.135 9.886 1.00 97.38 90 MET A CA 1
ATOM 688 C C . MET A 1 90 ? -3.126 -9.170 10.065 1.00 97.38 90 MET A C 1
ATOM 690 O O . MET A 1 90 ? -3.615 -8.793 11.124 1.00 97.38 90 MET A O 1
ATOM 694 N N . GLN A 1 91 ? -3.863 -9.709 9.093 1.00 97.94 91 GLN A N 1
ATOM 695 C CA . GLN A 1 91 ? -5.312 -9.886 9.165 1.00 97.94 91 GLN A CA 1
ATOM 696 C C . GLN A 1 91 ? -5.722 -10.657 10.429 1.00 97.94 91 GLN A C 1
ATOM 698 O O . GLN A 1 91 ? -6.593 -10.205 11.171 1.00 97.94 91 GLN A O 1
ATOM 703 N N . ARG A 1 92 ? -5.057 -11.784 10.721 1.00 98.12 92 ARG A N 1
ATOM 704 C CA . ARG A 1 92 ? -5.312 -12.579 11.936 1.00 98.12 92 ARG A CA 1
ATOM 705 C C . ARG A 1 92 ? -4.994 -11.801 13.209 1.00 98.12 92 ARG A C 1
ATOM 707 O O . ARG A 1 92 ? -5.791 -11.834 14.141 1.00 98.12 92 ARG A O 1
ATOM 714 N N . THR A 1 93 ? -3.865 -11.093 13.258 1.00 98.38 93 THR A N 1
ATOM 715 C CA . THR A 1 93 ? -3.487 -10.277 14.422 1.00 98.38 93 THR A CA 1
ATOM 716 C C . THR A 1 93 ? -4.537 -9.206 14.715 1.00 98.38 93 THR A C 1
ATOM 718 O O . THR A 1 93 ? -4.988 -9.092 15.852 1.00 98.38 93 THR A O 1
ATOM 721 N N . LEU A 1 94 ? -4.992 -8.476 13.693 1.00 98.44 94 LEU A N 1
ATOM 722 C CA . LEU A 1 94 ? -6.006 -7.430 13.849 1.00 98.44 94 LEU A CA 1
ATOM 723 C C . LEU A 1 94 ? -7.370 -8.007 14.263 1.00 98.44 94 LEU A C 1
ATOM 725 O O . LEU A 1 94 ? -8.047 -7.444 15.119 1.00 98.44 94 LEU A O 1
ATOM 729 N N . GLN A 1 95 ? -7.762 -9.162 13.716 1.00 98.00 95 GLN A N 1
ATOM 730 C CA . GLN A 1 95 ? -8.991 -9.859 14.117 1.00 98.00 95 GLN A CA 1
ATOM 731 C C . GLN A 1 95 ? -8.944 -10.346 15.572 1.00 98.00 95 GLN A C 1
ATOM 733 O O . GLN A 1 95 ? -9.937 -10.235 16.296 1.00 98.00 95 GLN A O 1
ATOM 738 N N . MET A 1 96 ? -7.797 -10.864 16.016 1.00 98.12 96 MET A N 1
ATOM 739 C CA . MET A 1 96 ? -7.579 -11.265 17.408 1.00 98.12 96 MET A CA 1
ATOM 740 C C . MET A 1 96 ? -7.657 -10.066 18.355 1.00 98.12 96 MET A C 1
ATOM 742 O O . MET A 1 96 ? -8.285 -10.169 19.408 1.00 98.12 96 MET A O 1
ATOM 746 N N . LEU A 1 97 ? -7.078 -8.929 17.961 1.00 98.12 97 LEU A N 1
ATOM 747 C CA . LEU A 1 97 ? -7.145 -7.676 18.711 1.00 98.12 97 LEU A CA 1
ATOM 748 C C . LEU A 1 97 ? -8.585 -7.163 18.836 1.00 98.12 97 LEU A C 1
ATOM 750 O O . LEU A 1 97 ? -9.039 -6.857 19.933 1.00 98.12 97 LEU A O 1
ATOM 754 N N . ALA A 1 98 ? -9.349 -7.151 17.744 1.00 97.38 98 ALA A N 1
ATOM 755 C CA . ALA A 1 98 ? -10.754 -6.751 17.797 1.00 97.38 98 ALA A CA 1
ATOM 756 C C . ALA A 1 98 ? -11.592 -7.688 18.690 1.00 97.38 98 ALA A C 1
ATOM 758 O O . ALA A 1 98 ? -12.462 -7.247 19.441 1.00 97.38 98 ALA A O 1
ATOM 759 N N . SER A 1 99 ? -11.298 -8.991 18.652 1.00 96.69 99 SER A N 1
ATOM 760 C CA . SER A 1 99 ? -11.998 -9.999 19.458 1.00 96.69 99 SER A CA 1
ATOM 761 C C . SER A 1 99 ? -11.668 -9.915 20.952 1.00 96.69 99 SER A C 1
ATOM 763 O O . SER A 1 99 ? -12.512 -10.246 21.782 1.00 96.69 99 SER A O 1
ATOM 765 N N . SER A 1 100 ? -10.465 -9.471 21.326 1.00 96.94 100 SER A N 1
ATOM 766 C CA . SER A 1 100 ? -10.089 -9.285 22.735 1.00 96.94 100 SER A CA 1
ATOM 767 C C . SER A 1 100 ? -10.656 -7.998 23.345 1.00 96.94 100 SER A C 1
ATOM 769 O O . SER A 1 100 ? -10.684 -7.865 24.568 1.00 96.94 100 SER A O 1
ATOM 771 N N . ARG A 1 101 ? -11.149 -7.076 22.508 1.00 94.38 101 ARG A N 1
ATOM 772 C CA . ARG A 1 101 ? -11.672 -5.754 22.886 1.00 94.38 101 ARG A CA 1
ATOM 773 C C . ARG A 1 101 ? -13.194 -5.629 22.761 1.00 94.38 101 ARG A C 1
ATOM 775 O O . ARG A 1 101 ? -13.719 -4.517 22.749 1.00 94.38 101 ARG A O 1
ATOM 782 N N . LEU A 1 102 ? -13.932 -6.738 22.669 1.00 94.06 102 LEU A N 1
ATOM 783 C CA . LEU A 1 102 ? -15.393 -6.685 22.537 1.00 94.06 102 LEU A CA 1
ATOM 784 C C . LEU A 1 102 ? -16.039 -5.895 23.681 1.00 94.06 102 LEU A C 1
ATOM 786 O O . LEU A 1 102 ? -15.772 -6.127 24.859 1.00 94.06 102 LEU A O 1
ATOM 790 N N . GLY A 1 103 ? -16.927 -4.975 23.313 1.00 90.25 103 GLY A N 1
ATOM 791 C CA . GLY A 1 103 ? -17.605 -4.077 24.244 1.00 90.25 103 GLY A CA 1
ATOM 792 C C . GLY A 1 103 ? -16.829 -2.805 24.605 1.00 90.25 103 GLY A C 1
ATOM 793 O O . GLY A 1 103 ? -17.381 -1.986 25.338 1.00 90.25 103 GLY A O 1
ATOM 794 N N . SER A 1 104 ? -15.614 -2.601 24.083 1.00 91.50 104 SER A N 1
ATOM 795 C CA . SER A 1 104 ? -14.837 -1.360 24.225 1.00 91.50 104 SER A CA 1
ATOM 796 C C . SER A 1 104 ? -14.428 -0.753 22.878 1.00 91.50 104 SER A C 1
ATOM 798 O O . SER A 1 104 ? -14.466 -1.423 21.850 1.00 91.50 104 SER A O 1
ATOM 800 N N . GLU A 1 105 ? -14.020 0.515 22.907 1.00 92.00 105 GLU A N 1
ATOM 801 C CA . GLU A 1 105 ? -13.373 1.224 21.793 1.00 92.00 105 GLU A CA 1
ATOM 802 C C . GLU A 1 105 ? -12.089 0.485 21.367 1.00 92.00 105 GLU A C 1
ATOM 804 O O . GLU A 1 105 ? -11.340 -0.005 22.216 1.00 92.00 105 GLU A O 1
ATOM 809 N N . MET A 1 106 ? -11.861 0.350 20.060 1.00 95.69 106 MET A N 1
ATOM 810 C CA . MET A 1 106 ? -10.763 -0.448 19.489 1.00 95.69 106 MET A CA 1
ATOM 811 C C . MET A 1 106 ? -10.260 0.051 18.129 1.00 95.69 106 MET A C 1
ATOM 813 O O . MET A 1 106 ? -9.244 -0.438 17.643 1.00 95.69 106 MET A O 1
ATOM 817 N N . LEU A 1 107 ? -10.943 0.996 17.477 1.00 96.38 107 LEU A N 1
ATOM 818 C CA . LEU A 1 107 ? -10.637 1.405 16.104 1.00 96.38 107 LEU A CA 1
ATOM 819 C C . LEU A 1 107 ? -9.244 2.025 15.990 1.00 96.38 107 LEU A C 1
ATOM 821 O O . LEU A 1 107 ? -8.507 1.691 15.064 1.00 96.38 107 LEU A O 1
ATOM 825 N N . PHE A 1 108 ? -8.869 2.886 16.941 1.00 96.38 108 PHE A N 1
ATOM 826 C CA . PHE A 1 108 ? -7.528 3.474 16.969 1.00 96.38 108 PHE A CA 1
ATOM 827 C C . PHE A 1 108 ? -6.462 2.391 17.124 1.00 96.38 108 PHE A C 1
ATOM 829 O O . PHE A 1 108 ? -5.521 2.350 16.342 1.00 96.38 108 PHE A O 1
ATOM 836 N N . GLU A 1 109 ? -6.652 1.477 18.077 1.00 97.25 109 GLU A N 1
ATOM 837 C CA . GLU A 1 109 ? -5.704 0.395 18.352 1.00 97.25 109 GLU A CA 1
ATOM 838 C C . GLU A 1 109 ? -5.534 -0.526 17.132 1.00 97.25 109 GLU A C 1
ATOM 840 O O . GLU A 1 109 ? -4.417 -0.925 16.814 1.00 97.25 109 GLU A O 1
ATOM 845 N N . ILE A 1 110 ? -6.614 -0.795 16.385 1.00 98.31 110 ILE A N 1
ATOM 846 C CA . ILE A 1 110 ? -6.570 -1.534 15.114 1.00 98.31 110 ILE A CA 1
ATOM 847 C C . ILE A 1 110 ? -5.719 -0.793 14.068 1.00 98.31 110 ILE A C 1
ATOM 849 O O . ILE A 1 110 ? -4.850 -1.411 13.448 1.00 98.31 110 ILE A O 1
ATOM 853 N N . PHE A 1 111 ? -5.952 0.507 13.850 1.00 97.81 111 PHE A N 1
ATOM 854 C CA . PHE A 1 111 ? -5.165 1.292 12.888 1.00 97.81 111 PHE A CA 1
ATOM 855 C C . PHE A 1 111 ? -3.693 1.397 13.298 1.00 97.81 111 PHE A C 1
ATOM 857 O O . PHE A 1 111 ? -2.809 1.241 12.454 1.00 97.81 111 PHE A O 1
ATOM 864 N N . ASP A 1 112 ? -3.435 1.624 14.582 1.00 97.19 112 ASP A N 1
ATOM 865 C CA . ASP A 1 112 ? -2.094 1.780 15.136 1.00 97.19 112 ASP A CA 1
ATOM 866 C C . ASP A 1 112 ? -1.307 0.467 15.049 1.00 97.19 112 ASP A C 1
ATOM 868 O O . ASP A 1 112 ? -0.229 0.429 14.461 1.00 97.19 112 ASP A O 1
ATOM 872 N N . THR A 1 113 ? -1.911 -0.655 15.455 1.00 98.19 113 THR A N 1
ATOM 873 C CA . THR A 1 113 ? -1.300 -1.989 15.323 1.00 98.19 113 THR A CA 1
ATOM 874 C C . THR A 1 113 ? -1.022 -2.340 13.859 1.00 98.19 113 THR A C 1
ATOM 876 O O . THR A 1 113 ? 0.024 -2.901 13.535 1.00 98.19 113 THR A O 1
ATOM 879 N N . ALA A 1 114 ? -1.922 -2.001 12.929 1.00 97.50 114 ALA A N 1
ATOM 880 C CA . ALA A 1 114 ? -1.670 -2.218 11.504 1.00 97.50 114 ALA A CA 1
ATOM 881 C C . ALA A 1 114 ? -0.459 -1.404 11.012 1.00 97.50 114 ALA A C 1
ATOM 883 O O . ALA A 1 114 ? 0.358 -1.907 10.236 1.00 97.50 114 ALA A O 1
ATOM 884 N N . LYS A 1 115 ? -0.310 -0.163 11.486 1.00 95.94 115 LYS A N 1
ATOM 885 C CA . LYS A 1 115 ? 0.829 0.705 11.170 1.00 95.94 115 LYS A CA 1
ATOM 886 C C . LYS A 1 115 ? 2.137 0.193 11.778 1.00 95.94 115 LYS A C 1
ATOM 888 O O . LYS A 1 115 ? 3.169 0.229 11.103 1.00 95.94 115 LYS A O 1
ATOM 893 N N . GLU A 1 116 ? 2.113 -0.320 13.002 1.00 96.62 116 GLU A N 1
ATOM 894 C CA . GLU A 1 116 ? 3.265 -0.972 13.635 1.00 96.62 116 GLU A CA 1
ATOM 895 C C . GLU A 1 116 ? 3.719 -2.190 12.824 1.00 96.62 116 GLU A C 1
ATOM 897 O O . GLU A 1 116 ? 4.880 -2.266 12.421 1.00 96.62 116 GLU A O 1
ATOM 902 N N . LEU A 1 117 ? 2.790 -3.078 12.454 1.00 96.19 117 LEU A N 1
ATOM 903 C CA . LEU A 1 117 ? 3.089 -4.263 11.642 1.00 96.19 117 LEU A CA 1
ATOM 904 C C . LEU A 1 117 ? 3.662 -3.904 10.263 1.00 96.19 117 LEU A C 1
ATOM 906 O O . LEU A 1 117 ? 4.574 -4.580 9.778 1.00 96.19 117 LEU A O 1
ATOM 910 N N . LEU A 1 118 ? 3.168 -2.836 9.629 1.00 94.56 118 LEU A N 1
ATOM 911 C CA . LEU A 1 118 ? 3.758 -2.291 8.401 1.00 94.56 118 LEU A CA 1
ATOM 912 C C . LEU A 1 118 ? 5.185 -1.791 8.619 1.00 94.56 118 LEU A C 1
ATOM 914 O O . LEU A 1 118 ? 6.044 -2.007 7.768 1.00 94.56 118 LEU A O 1
ATOM 918 N N . THR A 1 119 ? 5.433 -1.130 9.748 1.00 93.81 119 THR A N 1
ATOM 919 C CA . THR A 1 119 ? 6.743 -0.576 10.106 1.00 93.81 119 THR A CA 1
ATOM 920 C C . THR A 1 119 ? 7.771 -1.681 10.319 1.00 93.81 119 THR A C 1
ATOM 922 O O . THR A 1 119 ? 8.854 -1.629 9.740 1.00 93.81 119 THR A O 1
ATOM 925 N N . GLU A 1 120 ? 7.409 -2.727 11.059 1.00 92.31 120 GLU A N 1
ATOM 926 C CA . GLU A 1 120 ? 8.258 -3.903 11.283 1.00 92.31 120 GLU A CA 1
ATOM 927 C C . GLU A 1 120 ? 8.568 -4.668 9.991 1.00 92.31 120 GLU A C 1
ATOM 929 O O . GLU A 1 120 ? 9.630 -5.272 9.854 1.00 92.31 120 GLU A O 1
ATOM 934 N N . ASN A 1 121 ? 7.643 -4.649 9.027 1.00 89.12 121 ASN A N 1
ATOM 935 C CA . ASN A 1 121 ? 7.746 -5.389 7.771 1.00 89.12 121 ASN A CA 1
ATOM 936 C C . ASN A 1 121 ? 7.967 -4.460 6.561 1.00 89.12 121 ASN A C 1
ATOM 938 O O . ASN A 1 121 ? 7.530 -4.782 5.452 1.00 89.12 121 ASN A O 1
ATOM 942 N N . ASN A 1 122 ? 8.669 -3.335 6.757 1.00 90.44 122 ASN A N 1
ATOM 943 C CA . ASN A 1 122 ? 8.945 -2.317 5.737 1.00 90.44 122 ASN A CA 1
ATOM 944 C C . ASN A 1 122 ? 10.040 -2.734 4.731 1.00 90.44 122 ASN A C 1
ATOM 946 O O . ASN A 1 122 ? 11.035 -2.040 4.532 1.00 90.44 122 ASN A O 1
ATOM 950 N N . PHE A 1 123 ? 9.869 -3.895 4.100 1.00 87.38 123 PHE A N 1
ATOM 951 C CA . PHE A 1 123 ? 10.715 -4.359 3.005 1.00 87.38 123 PHE A CA 1
ATOM 952 C C . PHE A 1 123 ? 9.878 -5.137 1.981 1.00 87.38 123 PHE A C 1
ATOM 954 O O . PHE A 1 123 ? 9.137 -6.042 2.395 1.00 87.38 123 PHE A O 1
ATOM 961 N N . PRO A 1 124 ? 9.996 -4.831 0.672 1.00 84.88 124 PRO A N 1
ATOM 962 C CA . PRO A 1 124 ? 9.178 -5.446 -0.359 1.00 84.88 124 PRO A CA 1
ATOM 963 C C . PRO A 1 124 ? 9.440 -6.950 -0.439 1.00 84.88 124 PRO A C 1
ATOM 965 O O . PRO A 1 124 ? 10.552 -7.386 -0.715 1.00 84.88 124 PRO A O 1
ATOM 968 N N . CYS A 1 125 ? 8.403 -7.752 -0.215 1.00 82.88 125 CYS A N 1
ATOM 969 C CA . CYS A 1 125 ? 8.445 -9.197 -0.434 1.00 82.88 125 CYS A CA 1
ATOM 970 C C . CYS A 1 125 ? 7.748 -9.513 -1.759 1.00 82.88 125 CYS A C 1
ATOM 972 O O . CYS A 1 125 ? 6.602 -9.960 -1.786 1.00 82.88 125 CYS A O 1
ATOM 974 N N . CYS A 1 126 ? 8.404 -9.167 -2.863 1.00 83.25 126 CYS A N 1
ATOM 975 C CA . CYS A 1 126 ? 7.884 -9.377 -4.208 1.00 83.25 126 CYS A CA 1
ATOM 976 C C . CYS A 1 126 ? 9.000 -9.736 -5.194 1.00 83.25 126 CYS A C 1
ATOM 978 O O . CYS A 1 126 ? 10.184 -9.633 -4.887 1.00 83.25 126 CYS A O 1
ATOM 980 N N . HIS A 1 127 ? 8.597 -10.149 -6.391 1.00 88.81 127 HIS A N 1
ATOM 981 C CA . HIS A 1 127 ? 9.510 -10.446 -7.487 1.00 88.81 127 HIS A CA 1
ATOM 982 C C . HIS A 1 127 ? 9.709 -9.195 -8.347 1.00 88.81 127 HIS A C 1
ATOM 984 O O . HIS A 1 127 ? 8.781 -8.398 -8.529 1.00 88.81 127 HIS A O 1
ATOM 990 N N . CYS A 1 128 ? 10.888 -9.037 -8.943 1.00 91.00 128 CYS A N 1
ATOM 991 C CA . CYS A 1 128 ? 11.065 -8.040 -9.990 1.00 91.00 128 CYS A CA 1
ATOM 992 C C . CYS A 1 128 ? 10.275 -8.469 -11.233 1.00 91.00 128 CYS A C 1
ATOM 994 O O . CYS A 1 128 ? 10.573 -9.493 -11.834 1.00 91.00 128 CYS A O 1
ATOM 996 N N . ALA A 1 129 ? 9.315 -7.663 -11.690 1.00 90.75 129 ALA A N 1
ATOM 997 C CA . ALA A 1 129 ? 8.460 -8.029 -12.828 1.00 90.75 129 ALA A CA 1
ATOM 998 C C . ALA A 1 129 ? 9.184 -8.104 -14.193 1.00 90.75 129 ALA A C 1
ATOM 1000 O O . ALA A 1 129 ? 8.566 -8.453 -15.193 1.00 90.75 129 ALA A O 1
ATOM 1001 N N . ILE A 1 130 ? 10.476 -7.757 -14.250 1.00 91.31 130 ILE A N 1
ATOM 1002 C CA . ILE A 1 130 ? 11.290 -7.816 -15.472 1.00 91.31 130 ILE A CA 1
ATOM 1003 C C . ILE A 1 130 ? 12.077 -9.131 -15.543 1.00 91.31 130 ILE A C 1
ATOM 1005 O O . ILE A 1 130 ? 12.037 -9.795 -16.574 1.00 91.31 130 ILE A O 1
ATOM 1009 N N . CYS A 1 131 ? 12.792 -9.511 -14.477 1.00 92.69 131 CYS A N 1
ATOM 1010 C CA . CYS A 1 131 ? 13.585 -10.750 -14.449 1.00 92.69 131 CYS A CA 1
ATOM 1011 C C . CYS A 1 131 ? 12.893 -11.919 -13.737 1.00 92.69 131 CYS A C 1
ATOM 1013 O O . CYS A 1 131 ? 13.357 -13.046 -13.849 1.00 92.69 131 CYS A O 1
ATOM 1015 N N . LEU A 1 132 ? 11.798 -11.654 -13.022 1.00 91.56 132 LEU A N 1
ATOM 1016 C CA . LEU A 1 132 ? 11.032 -12.602 -12.208 1.00 91.56 132 LEU A CA 1
ATOM 1017 C C . LEU A 1 132 ? 11.784 -13.187 -11.000 1.00 91.56 132 LEU A C 1
ATOM 1019 O O . LEU A 1 132 ? 11.234 -14.036 -10.307 1.00 91.56 132 LEU A O 1
ATOM 1023 N N . CYS A 1 133 ? 12.991 -12.704 -10.697 1.00 89.75 133 CYS A N 1
ATOM 1024 C CA . CYS A 1 133 ? 13.714 -13.074 -9.481 1.00 89.75 133 CYS A CA 1
ATOM 1025 C C . CYS A 1 133 ? 13.123 -12.389 -8.242 1.00 89.75 133 CYS A C 1
ATOM 1027 O O . CYS A 1 133 ? 12.637 -11.252 -8.318 1.00 89.75 133 CYS A O 1
ATOM 1029 N N . ASP A 1 134 ? 13.238 -13.056 -7.094 1.00 88.12 134 ASP A N 1
ATOM 1030 C CA . ASP A 1 134 ? 12.917 -12.481 -5.790 1.00 88.12 134 ASP A CA 1
ATOM 1031 C C . ASP A 1 134 ? 13.773 -11.254 -5.485 1.00 88.12 134 ASP A C 1
ATOM 1033 O O . ASP A 1 134 ? 14.976 -11.225 -5.750 1.00 88.12 134 ASP A O 1
ATOM 1037 N N . ILE A 1 135 ? 13.146 -10.249 -4.882 1.00 89.00 135 ILE A N 1
ATOM 1038 C CA . ILE A 1 135 ? 13.838 -9.070 -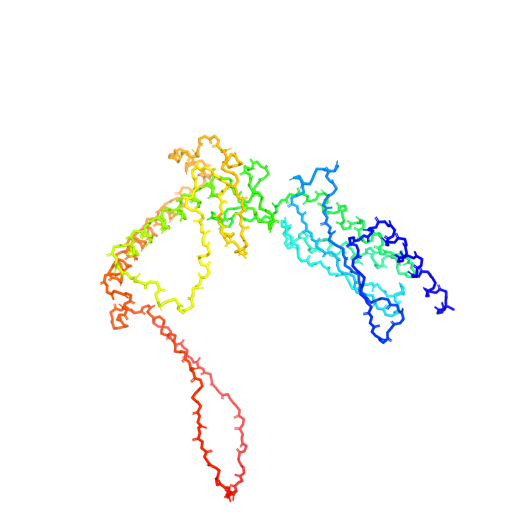4.378 1.00 89.00 135 ILE A CA 1
ATOM 1039 C C . ILE A 1 135 ? 14.414 -9.358 -2.994 1.00 89.00 135 ILE A C 1
ATOM 1041 O O . ILE A 1 135 ? 13.691 -9.727 -2.068 1.00 89.00 135 ILE A O 1
ATOM 1045 N N . GLN A 1 136 ? 15.716 -9.125 -2.849 1.00 87.00 136 GLN A N 1
ATOM 1046 C CA . GLN A 1 136 ? 16.465 -9.344 -1.618 1.00 87.00 136 GLN A CA 1
ATOM 1047 C C . GLN A 1 136 ? 16.913 -8.023 -0.972 1.00 87.00 136 GLN A C 1
ATOM 1049 O O . GLN A 1 136 ? 17.114 -7.027 -1.670 1.00 87.00 136 GLN A O 1
ATOM 1054 N N . PRO A 1 137 ? 17.135 -7.979 0.357 1.00 83.94 137 PRO A N 1
ATOM 1055 C CA . PRO A 1 137 ? 17.575 -6.767 1.061 1.00 83.94 137 PRO A CA 1
ATOM 1056 C C . PRO A 1 137 ? 18.887 -6.149 0.569 1.00 83.94 137 PRO A C 1
ATOM 1058 O O . PRO A 1 137 ? 19.094 -4.948 0.720 1.00 83.94 137 PRO A O 1
ATOM 1061 N N . SER A 1 138 ? 19.772 -6.954 -0.021 1.00 86.19 138 SER A N 1
ATOM 1062 C CA . SER A 1 138 ? 21.041 -6.506 -0.604 1.00 86.19 138 SER A CA 1
ATOM 1063 C C . SER A 1 138 ? 20.898 -5.868 -1.988 1.00 86.19 138 SER A C 1
ATOM 1065 O O . SER A 1 138 ? 21.867 -5.310 -2.509 1.00 86.19 138 SER A O 1
ATOM 1067 N N . ASP A 1 139 ? 19.723 -5.964 -2.610 1.00 88.75 139 ASP A N 1
ATOM 1068 C CA . ASP A 1 139 ? 19.529 -5.543 -3.988 1.00 88.75 139 ASP A CA 1
ATOM 1069 C C . ASP A 1 139 ? 19.498 -4.024 -4.144 1.00 88.75 139 ASP A C 1
ATOM 1071 O O . ASP A 1 139 ? 18.954 -3.266 -3.338 1.00 88.75 139 ASP A O 1
ATOM 1075 N N . LYS A 1 140 ? 20.016 -3.563 -5.283 1.00 89.69 140 LYS A N 1
ATOM 1076 C CA . LYS A 1 140 ? 19.841 -2.178 -5.721 1.00 89.69 140 LYS A CA 1
ATOM 1077 C C . LYS A 1 140 ? 18.474 -2.050 -6.373 1.00 89.69 140 LYS A C 1
ATOM 1079 O O . LYS A 1 140 ? 18.312 -2.354 -7.557 1.00 89.69 140 LYS A O 1
ATOM 1084 N N . LEU A 1 141 ? 17.503 -1.592 -5.596 1.00 90.00 141 LEU A N 1
ATOM 1085 C CA . LEU A 1 141 ? 16.113 -1.489 -6.023 1.00 90.00 141 LEU A CA 1
ATOM 1086 C C . LEU A 1 141 ? 15.751 -0.096 -6.525 1.00 90.00 141 LEU A C 1
ATOM 1088 O O . LEU A 1 141 ? 16.314 0.922 -6.115 1.00 90.00 141 LEU A O 1
ATOM 1092 N N . PHE A 1 142 ? 14.770 -0.073 -7.415 1.00 88.94 142 PHE A N 1
ATOM 1093 C CA . PHE A 1 142 ? 14.032 1.106 -7.815 1.00 88.94 142 PHE A CA 1
ATOM 1094 C C . PHE A 1 142 ? 12.561 0.907 -7.455 1.00 88.94 142 PHE A C 1
ATOM 1096 O O . PHE A 1 142 ? 11.946 -0.076 -7.876 1.00 88.94 142 PHE A O 1
ATOM 1103 N N . ARG A 1 143 ? 12.008 1.850 -6.688 1.00 88.81 143 ARG A N 1
ATOM 1104 C CA . ARG A 1 143 ? 10.589 1.909 -6.337 1.00 88.81 143 ARG A CA 1
ATOM 1105 C C . ARG A 1 143 ? 9.908 2.960 -7.196 1.00 88.81 143 ARG A C 1
ATOM 1107 O O . ARG A 1 143 ? 10.319 4.117 -7.199 1.00 88.81 143 ARG A O 1
ATOM 1114 N N . THR A 1 144 ? 8.848 2.577 -7.889 1.00 89.00 144 THR A N 1
ATOM 1115 C CA . THR A 1 144 ? 7.985 3.534 -8.585 1.00 89.00 144 THR A CA 1
ATOM 1116 C C . THR A 1 144 ? 6.987 4.183 -7.624 1.00 89.00 144 THR A C 1
ATOM 1118 O O . THR A 1 144 ? 6.681 3.640 -6.562 1.00 89.00 144 THR A O 1
ATOM 1121 N N . LEU A 1 145 ? 6.400 5.316 -8.021 1.00 85.62 145 LEU A N 1
ATOM 1122 C CA . LEU A 1 145 ? 5.297 5.939 -7.271 1.00 85.62 145 LEU A CA 1
ATOM 1123 C C . LEU A 1 145 ? 4.079 5.012 -7.146 1.00 85.62 145 LEU A C 1
ATOM 1125 O O . LEU A 1 145 ? 3.392 5.025 -6.132 1.00 85.62 145 LEU A O 1
ATOM 1129 N N . CYS A 1 146 ? 3.883 4.131 -8.129 1.00 87.00 146 CYS A N 1
ATOM 1130 C CA . CYS A 1 146 ? 2.854 3.097 -8.108 1.00 87.00 146 CYS A CA 1
ATOM 1131 C C . CYS A 1 146 ? 3.198 1.877 -7.229 1.00 87.00 146 CYS A C 1
ATOM 1133 O O . CYS A 1 146 ? 2.520 0.852 -7.311 1.00 87.00 146 CYS A O 1
ATOM 1135 N N . TYR A 1 147 ? 4.252 1.976 -6.404 1.00 85.81 147 TYR A N 1
ATOM 1136 C CA . TYR A 1 147 ? 4.733 0.947 -5.474 1.00 85.81 147 TYR A CA 1
ATOM 1137 C C . TYR A 1 147 ? 5.067 -0.405 -6.134 1.00 85.81 147 TYR A C 1
ATOM 1139 O O . TYR A 1 147 ? 4.936 -1.467 -5.521 1.00 85.81 147 TYR A O 1
ATOM 1147 N N . HIS A 1 148 ? 5.547 -0.372 -7.379 1.00 89.12 148 HIS A N 1
ATOM 1148 C CA . HIS A 1 148 ? 6.158 -1.527 -8.031 1.00 89.12 148 HIS A CA 1
ATOM 1149 C C . HIS A 1 148 ? 7.681 -1.438 -7.945 1.00 89.12 148 HIS A C 1
ATOM 1151 O O . HIS A 1 148 ? 8.269 -0.358 -8.053 1.00 89.12 148 HIS A O 1
ATOM 1157 N N . TYR A 1 149 ? 8.307 -2.594 -7.743 1.00 90.81 149 TYR A N 1
ATOM 1158 C CA . TYR A 1 149 ? 9.736 -2.704 -7.494 1.00 90.81 149 TYR A CA 1
ATOM 1159 C C . TYR A 1 149 ? 10.451 -3.399 -8.637 1.00 90.81 149 TYR A C 1
ATOM 1161 O O . TYR A 1 149 ? 9.970 -4.385 -9.198 1.00 90.81 149 TYR A O 1
ATOM 1169 N N . TYR A 1 150 ? 11.640 -2.893 -8.941 1.00 92.38 150 TYR A N 1
ATOM 1170 C CA . TYR A 1 150 ? 12.516 -3.452 -9.955 1.00 92.38 150 TYR A CA 1
ATOM 1171 C C . TYR A 1 150 ? 13.954 -3.419 -9.462 1.00 92.38 150 TYR A C 1
ATOM 1173 O O . TYR A 1 150 ? 14.358 -2.465 -8.794 1.00 92.38 150 TYR A O 1
ATOM 1181 N N . HIS A 1 151 ? 14.767 -4.396 -9.856 1.00 91.31 151 HIS A N 1
ATOM 1182 C CA . HIS A 1 151 ? 16.212 -4.197 -9.814 1.00 91.31 151 HIS A CA 1
ATOM 1183 C C . HIS A 1 151 ? 16.570 -3.019 -10.721 1.00 91.31 151 HIS A C 1
ATOM 1185 O O . HIS A 1 151 ? 16.096 -2.947 -11.861 1.00 91.31 151 HIS A O 1
ATOM 1191 N N . LYS A 1 152 ? 17.430 -2.108 -10.251 1.00 91.56 152 LYS A N 1
ATOM 1192 C CA . LYS A 1 152 ? 17.871 -0.947 -11.044 1.00 91.56 152 LYS A CA 1
ATOM 1193 C C . LYS A 1 152 ? 18.441 -1.376 -12.397 1.00 91.56 152 LYS A C 1
ATOM 1195 O O . LYS A 1 152 ? 18.098 -0.781 -13.412 1.00 91.56 152 LYS A O 1
ATOM 1200 N N . CYS A 1 153 ? 19.230 -2.453 -12.433 1.00 90.00 153 CYS A N 1
ATOM 1201 C CA . CYS A 1 153 ? 19.784 -2.998 -13.675 1.00 90.00 153 CYS A CA 1
ATOM 1202 C C . CYS A 1 153 ? 18.697 -3.497 -14.643 1.00 90.00 153 CYS A C 1
ATOM 1204 O O . CYS A 1 153 ? 18.771 -3.225 -15.842 1.00 90.00 153 CYS A O 1
ATOM 1206 N N . CYS A 1 154 ? 17.670 -4.179 -14.130 1.00 92.38 154 CYS A N 1
ATOM 1207 C CA . CYS A 1 154 ? 16.565 -4.692 -14.932 1.00 92.38 154 CYS A CA 1
ATOM 1208 C C . CYS A 1 154 ? 15.747 -3.550 -15.532 1.00 92.38 154 CYS A C 1
ATOM 1210 O O . CYS A 1 154 ? 15.472 -3.557 -16.731 1.00 92.38 154 CYS A O 1
ATOM 1212 N N . LEU A 1 155 ? 15.420 -2.537 -14.724 1.00 92.25 155 LEU A N 1
ATOM 1213 C CA . LEU A 1 155 ? 14.693 -1.365 -15.199 1.00 92.25 155 LEU A CA 1
ATOM 1214 C C . LEU A 1 155 ? 15.503 -0.591 -16.246 1.00 92.25 155 LEU A C 1
ATOM 1216 O O . LEU A 1 155 ? 14.969 -0.276 -17.303 1.00 92.25 155 LEU A O 1
ATOM 1220 N N . SER A 1 156 ? 16.804 -0.379 -16.029 1.00 90.06 156 SER A N 1
ATOM 1221 C CA . SER A 1 156 ? 17.689 0.241 -17.026 1.00 90.06 156 SER A CA 1
ATOM 1222 C C . SER A 1 156 ? 17.689 -0.508 -18.362 1.00 90.06 156 SER A C 1
ATOM 1224 O O . SER A 1 156 ? 17.526 0.113 -19.412 1.00 90.06 156 SER A O 1
ATOM 1226 N N . ARG A 1 157 ? 17.810 -1.844 -18.343 1.00 89.31 157 ARG A N 1
ATOM 1227 C CA . ARG A 1 157 ? 17.740 -2.678 -19.560 1.00 89.31 157 ARG A CA 1
ATOM 1228 C C . ARG A 1 157 ? 16.387 -2.548 -20.261 1.00 89.31 157 ARG A C 1
ATOM 1230 O O . ARG A 1 157 ? 16.345 -2.403 -21.481 1.00 89.31 157 ARG A O 1
ATOM 1237 N N . TYR A 1 158 ? 15.295 -2.558 -19.498 1.00 89.81 158 TYR A N 1
ATOM 1238 C CA . TYR A 1 158 ? 13.944 -2.371 -20.027 1.00 89.81 158 TYR A CA 1
ATOM 1239 C C . TYR A 1 158 ? 13.771 -1.010 -20.714 1.00 89.81 158 TYR A C 1
ATOM 1241 O O . TYR A 1 158 ? 13.206 -0.943 -21.806 1.00 89.81 158 TYR A O 1
ATOM 1249 N N . LEU A 1 159 ? 14.302 0.068 -20.127 1.00 87.50 159 LEU A N 1
ATOM 1250 C CA . LEU A 1 159 ? 14.247 1.406 -20.722 1.00 87.50 159 LEU A CA 1
ATOM 1251 C C . LEU A 1 159 ? 15.008 1.483 -22.048 1.00 87.50 159 LEU A C 1
ATOM 1253 O O . LEU A 1 159 ? 14.488 2.041 -23.013 1.00 87.50 159 LEU A O 1
ATOM 1257 N N . VAL A 1 160 ? 16.207 0.896 -22.118 1.00 85.12 160 VAL A N 1
ATOM 1258 C CA . VAL A 1 160 ? 16.996 0.834 -23.362 1.00 85.12 160 VAL A CA 1
ATOM 1259 C C . VAL A 1 160 ? 16.238 0.069 -24.447 1.00 85.12 160 VAL A C 1
ATOM 1261 O O . VAL A 1 160 ? 16.138 0.542 -25.577 1.00 85.12 160 VAL A O 1
ATOM 1264 N N . HIS A 1 161 ? 15.653 -1.081 -24.105 1.00 85.75 161 HIS A N 1
ATOM 1265 C CA . HIS A 1 161 ? 14.878 -1.874 -25.058 1.00 85.75 161 HIS A CA 1
ATOM 1266 C C . HIS A 1 161 ? 13.632 -1.131 -25.561 1.00 85.75 161 HIS A C 1
ATOM 1268 O O . HIS A 1 161 ? 13.375 -1.088 -26.763 1.00 85.75 161 HIS A O 1
ATOM 1274 N N . THR A 1 162 ? 12.880 -0.511 -24.648 1.00 83.44 162 THR A N 1
ATOM 1275 C CA . THR A 1 162 ? 11.664 0.250 -24.977 1.00 83.44 162 THR A CA 1
ATOM 1276 C C . THR A 1 162 ? 11.974 1.412 -25.917 1.00 83.44 162 THR A C 1
ATOM 1278 O O . THR A 1 162 ? 11.214 1.668 -26.849 1.00 83.44 162 THR A O 1
ATOM 1281 N N . ARG A 1 163 ? 13.118 2.076 -25.718 1.00 80.75 163 ARG A N 1
ATOM 1282 C CA . ARG A 1 163 ? 13.593 3.142 -26.602 1.00 80.75 163 ARG A CA 1
ATOM 1283 C C . ARG A 1 163 ? 13.878 2.632 -28.016 1.00 80.75 163 ARG A C 1
ATOM 1285 O O . ARG A 1 163 ? 13.329 3.186 -28.960 1.00 80.75 163 ARG A O 1
ATOM 1292 N N . SER A 1 164 ? 14.655 1.553 -28.152 1.00 80.00 164 SER A N 1
ATOM 1293 C CA . SER A 1 164 ? 14.987 0.956 -29.462 1.00 80.00 164 SER A CA 1
ATOM 1294 C C . SER A 1 164 ? 13.729 0.596 -30.257 1.00 80.00 164 SER A C 1
ATOM 1296 O O . SER A 1 164 ? 13.618 0.912 -31.437 1.00 80.00 164 SER A O 1
ATOM 1298 N N . GLN A 1 165 ? 12.736 -0.003 -29.593 1.00 78.25 165 GLN A N 1
ATOM 1299 C CA . GLN A 1 165 ? 11.451 -0.349 -30.210 1.00 78.25 165 GLN A CA 1
ATOM 1300 C C . GLN A 1 165 ? 10.683 0.881 -30.708 1.00 78.25 165 GLN A C 1
ATOM 1302 O O . GLN A 1 165 ? 10.003 0.814 -31.731 1.00 78.25 165 GLN A O 1
ATOM 1307 N N . HIS A 1 166 ? 10.759 2.003 -29.990 1.00 75.50 166 HIS A N 1
ATOM 1308 C CA . HIS A 1 166 ? 10.111 3.242 -30.412 1.00 75.50 166 HIS A CA 1
ATOM 1309 C C . HIS A 1 166 ? 10.801 3.838 -31.641 1.00 75.50 166 HIS A C 1
ATOM 1311 O O . HIS A 1 166 ? 10.135 4.142 -32.626 1.00 75.50 166 HIS A O 1
ATOM 1317 N N . GLU A 1 167 ? 12.133 3.917 -31.619 1.00 78.62 167 GLU A N 1
ATOM 1318 C CA . GLU A 1 167 ? 12.944 4.422 -32.733 1.00 78.62 167 GLU A CA 1
ATOM 1319 C C . GLU A 1 167 ? 12.719 3.600 -34.017 1.00 78.62 167 GLU A C 1
ATOM 1321 O O . GLU A 1 167 ? 12.507 4.163 -35.093 1.00 78.62 167 GLU A O 1
ATOM 1326 N N . GLU A 1 168 ? 12.678 2.267 -33.914 1.00 77.38 168 GLU A N 1
ATOM 1327 C CA . GLU A 1 168 ? 12.382 1.371 -35.042 1.00 77.38 168 GLU A CA 1
ATOM 1328 C C . GLU A 1 168 ? 10.963 1.570 -35.600 1.00 77.38 168 GLU A C 1
ATOM 1330 O O . GLU A 1 168 ? 10.751 1.553 -36.821 1.00 77.38 168 GLU A O 1
ATOM 1335 N N . ARG A 1 169 ? 9.972 1.772 -34.723 1.00 72.69 169 ARG A N 1
ATOM 1336 C CA . ARG A 1 169 ? 8.585 2.044 -35.125 1.00 72.69 169 ARG A CA 1
ATOM 1337 C C . ARG A 1 169 ? 8.463 3.389 -35.824 1.00 72.69 169 ARG A C 1
ATOM 1339 O O . ARG A 1 169 ? 7.851 3.439 -36.889 1.00 72.69 169 ARG A O 1
ATOM 1346 N N . ASP A 1 170 ? 9.069 4.436 -35.278 1.00 74.06 170 ASP A N 1
ATOM 1347 C CA . ASP A 1 170 ? 9.060 5.775 -35.869 1.00 74.06 170 ASP A CA 1
ATOM 1348 C C . ASP A 1 170 ? 9.728 5.768 -37.248 1.00 74.06 170 ASP A C 1
ATOM 1350 O O . ASP A 1 170 ? 9.172 6.298 -38.212 1.00 74.06 170 ASP A O 1
ATOM 1354 N N . ALA A 1 171 ? 10.859 5.069 -37.393 1.00 76.56 171 ALA A N 1
ATOM 1355 C CA . ALA A 1 171 ? 11.521 4.871 -38.682 1.00 76.56 171 ALA A CA 1
ATOM 1356 C C . ALA A 1 171 ? 10.640 4.099 -39.686 1.00 76.56 171 ALA A C 1
ATOM 1358 O O . ALA A 1 171 ? 10.597 4.420 -40.880 1.00 76.56 171 ALA A O 1
ATOM 1359 N N . THR A 1 172 ? 9.887 3.100 -39.219 1.00 74.31 172 THR A N 1
ATOM 1360 C CA . THR A 1 172 ? 8.945 2.333 -40.054 1.00 74.31 172 THR A CA 1
ATOM 1361 C C . THR A 1 172 ? 7.752 3.186 -40.500 1.00 74.31 172 THR A C 1
ATOM 1363 O O . THR A 1 172 ? 7.323 3.098 -41.650 1.00 74.31 172 THR A O 1
ATOM 1366 N N . VAL A 1 173 ? 7.214 4.037 -39.625 1.00 73.69 173 VAL A N 1
ATOM 1367 C CA . VAL A 1 173 ? 6.123 4.966 -39.963 1.00 73.69 173 VAL A CA 1
ATOM 1368 C C . VAL A 1 173 ? 6.607 6.023 -40.956 1.00 73.69 173 VAL A C 1
ATOM 1370 O O . VAL A 1 173 ? 5.951 6.245 -41.976 1.00 73.69 173 VAL A O 1
ATOM 1373 N N . ALA A 1 174 ? 7.784 6.609 -40.714 1.00 74.38 174 ALA A N 1
ATOM 1374 C CA . ALA A 1 174 ? 8.392 7.601 -41.596 1.00 74.38 174 ALA A CA 1
ATOM 1375 C C . ALA A 1 174 ? 8.667 7.041 -43.003 1.00 74.38 174 ALA A C 1
ATOM 1377 O O . ALA A 1 174 ? 8.409 7.715 -43.999 1.00 74.38 174 ALA A O 1
ATOM 1378 N N . SER A 1 175 ? 9.135 5.792 -43.104 1.00 72.75 175 SER A N 1
ATOM 1379 C CA . SER A 1 175 ? 9.423 5.144 -44.393 1.00 72.75 175 SER A CA 1
ATOM 1380 C C . SER A 1 175 ? 8.177 4.730 -45.185 1.00 72.75 175 SER A C 1
ATOM 1382 O O . SER A 1 175 ? 8.240 4.660 -46.411 1.00 72.75 175 SER A O 1
ATOM 1384 N N . ARG A 1 176 ? 7.035 4.485 -44.527 1.00 68.88 176 ARG A N 1
ATOM 1385 C CA . ARG A 1 176 ? 5.786 4.052 -45.187 1.00 68.88 176 ARG A CA 1
ATOM 1386 C C . ARG A 1 176 ? 4.887 5.197 -45.666 1.00 68.88 176 ARG A C 1
ATOM 1388 O O . ARG A 1 176 ? 3.867 4.922 -46.292 1.00 68.88 176 ARG A O 1
ATOM 1395 N N . GLY A 1 177 ? 5.229 6.460 -45.389 1.00 55.88 177 GLY A N 1
ATOM 1396 C CA . GLY A 1 177 ? 4.475 7.626 -45.876 1.00 55.88 177 GLY A CA 1
ATOM 1397 C C . GLY A 1 177 ? 2.997 7.647 -45.454 1.00 55.88 177 GLY A C 1
ATOM 1398 O O . GLY A 1 177 ? 2.165 8.243 -46.138 1.00 55.88 177 GLY A O 1
ATOM 1399 N N . ILE A 1 178 ? 2.647 6.967 -44.357 1.00 57.38 178 ILE A N 1
ATOM 1400 C CA . ILE A 1 178 ? 1.266 6.866 -43.881 1.00 57.38 178 ILE A CA 1
ATOM 1401 C C . ILE A 1 178 ? 0.884 8.213 -43.263 1.00 57.38 178 ILE A C 1
ATOM 1403 O O . ILE A 1 178 ? 1.330 8.560 -42.173 1.00 57.38 178 ILE A O 1
ATOM 1407 N N . SER A 1 179 ? 0.062 8.982 -43.981 1.00 50.47 179 SER A N 1
ATOM 1408 C CA . SER A 1 179 ? -0.563 10.198 -43.450 1.00 50.47 179 SER A CA 1
ATOM 1409 C C . SER A 1 179 ? -1.467 9.868 -42.254 1.00 50.47 179 SER A C 1
ATOM 1411 O O . SER A 1 179 ? -2.179 8.864 -42.266 1.00 50.47 179 SER A O 1
ATOM 1413 N N . GLU A 1 180 ? -1.453 10.729 -41.236 1.00 52.31 180 GLU A N 1
ATOM 1414 C CA . GLU A 1 180 ? -2.065 10.618 -39.894 1.00 52.31 180 GLU A CA 1
ATOM 1415 C C . GLU A 1 180 ? -3.584 10.301 -39.822 1.00 52.31 180 GLU A C 1
ATOM 1417 O O . GLU A 1 180 ? -4.185 10.358 -38.752 1.00 52.31 180 GLU A O 1
ATOM 1422 N N . ARG A 1 181 ? -4.263 9.965 -40.925 1.00 43.25 181 ARG A N 1
ATOM 1423 C CA . ARG A 1 181 ? -5.732 9.993 -41.033 1.00 43.25 181 ARG A CA 1
ATOM 1424 C C . ARG A 1 181 ? -6.481 8.704 -40.675 1.00 43.25 181 ARG A C 1
ATOM 1426 O O . ARG A 1 181 ? -7.709 8.717 -40.678 1.00 43.25 181 ARG A O 1
ATOM 1433 N N . GLN A 1 182 ? -5.792 7.612 -40.354 1.00 46.22 182 GLN A N 1
ATOM 1434 C CA . GLN A 1 182 ? -6.408 6.343 -39.928 1.00 46.22 182 GLN A CA 1
ATOM 1435 C C . GLN A 1 182 ? -5.956 5.934 -38.521 1.00 46.22 182 GLN A C 1
ATOM 1437 O O . GLN A 1 182 ? -5.599 4.793 -38.262 1.00 46.22 182 GLN A O 1
ATOM 1442 N N . GLN A 1 183 ? -6.002 6.874 -37.579 1.00 54.28 183 GLN A N 1
ATOM 1443 C CA . GLN A 1 183 ? -6.056 6.537 -36.158 1.00 54.28 183 GLN A CA 1
ATOM 1444 C C . GLN A 1 183 ? -7.524 6.332 -35.761 1.00 54.28 183 GLN A C 1
ATOM 1446 O O . GLN A 1 183 ? -8.204 7.264 -35.340 1.00 54.28 183 GLN A O 1
ATOM 1451 N N . LYS A 1 184 ? -8.041 5.112 -35.917 1.00 41.50 184 LYS A N 1
ATOM 1452 C CA . LYS A 1 184 ? -9.144 4.637 -35.074 1.00 41.50 184 LYS A CA 1
ATOM 1453 C C . LYS A 1 184 ? -8.590 3.521 -34.199 1.00 41.50 184 LYS A C 1
ATOM 1455 O O . LYS A 1 184 ? -8.161 2.496 -34.713 1.00 41.50 184 LYS A O 1
ATOM 1460 N N . GLU A 1 185 ? -8.588 3.814 -32.901 1.00 34.59 185 GLU A N 1
ATOM 1461 C CA . GLU A 1 185 ? -8.121 3.022 -31.757 1.00 34.59 185 GLU A CA 1
ATOM 1462 C C . GLU A 1 185 ? -6.595 2.874 -31.590 1.00 34.59 185 GLU A C 1
ATOM 1464 O O . GLU A 1 185 ? -6.018 1.812 -31.835 1.00 34.59 185 GLU A O 1
ATOM 1469 N N . PRO A 1 186 ? -5.913 3.925 -31.093 1.00 39.44 186 PRO A N 1
ATOM 1470 C CA . PRO A 1 186 ? -4.578 3.775 -30.549 1.00 39.44 186 PRO A CA 1
ATOM 1471 C C . PRO A 1 186 ? -4.691 3.022 -29.221 1.00 39.44 186 PRO A C 1
ATOM 1473 O O . PRO A 1 186 ? -5.228 3.534 -28.239 1.00 39.44 186 PRO A O 1
ATOM 1476 N N . PHE A 1 187 ? -4.131 1.817 -29.149 1.00 38.78 187 PHE A N 1
ATOM 1477 C CA . PHE A 1 187 ? -3.767 1.214 -27.870 1.00 38.78 187 PHE A CA 1
ATOM 1478 C C . PHE A 1 187 ? -2.635 2.053 -27.253 1.00 38.78 187 PHE A C 1
ATOM 1480 O O . PHE A 1 187 ? -1.460 1.752 -27.428 1.00 38.78 187 PHE A O 1
ATOM 1487 N N . GLN A 1 188 ? -3.030 3.185 -26.662 1.00 44.22 188 GLN A N 1
ATOM 1488 C CA . GLN A 1 188 ? -2.360 4.091 -25.723 1.00 44.22 188 GLN A CA 1
ATOM 1489 C C . GLN A 1 188 ? -0.822 4.054 -25.680 1.00 44.22 188 GLN A C 1
ATOM 1491 O O . GLN A 1 188 ? -0.225 4.047 -24.607 1.00 44.22 188 GLN A O 1
ATOM 1496 N N . ALA A 1 189 ? -0.160 4.125 -26.833 1.00 42.34 189 ALA A N 1
ATOM 1497 C CA . ALA A 1 189 ? 1.231 4.550 -26.925 1.00 42.34 189 ALA A CA 1
ATOM 1498 C C . ALA A 1 189 ? 1.253 6.083 -26.828 1.00 42.34 189 ALA A C 1
ATOM 1500 O O . ALA A 1 189 ? 1.471 6.786 -27.810 1.00 42.34 189 ALA A O 1
ATOM 1501 N N . HIS A 1 190 ? 0.904 6.611 -25.654 1.00 43.78 190 HIS A N 1
ATOM 1502 C CA . HIS A 1 190 ? 1.061 8.031 -25.375 1.00 43.78 190 HIS A CA 1
ATOM 1503 C C . HIS A 1 190 ? 2.557 8.338 -25.362 1.00 43.78 190 HIS A C 1
ATOM 1505 O O . HIS A 1 190 ? 3.267 7.869 -24.477 1.00 43.78 190 HIS A O 1
ATOM 1511 N N . GLN A 1 191 ? 2.999 9.073 -26.386 1.00 47.38 191 GLN A N 1
ATOM 1512 C CA . GLN A 1 191 ? 4.092 10.049 -26.353 1.00 47.38 191 GLN A CA 1
ATOM 1513 C C . GLN A 1 191 ? 5.156 9.767 -25.287 1.00 47.38 191 GLN A C 1
ATOM 1515 O O . GLN A 1 191 ? 5.253 10.447 -24.268 1.00 47.38 191 GLN A O 1
ATOM 1520 N N . LEU A 1 192 ? 5.990 8.766 -25.547 1.00 52.88 192 LEU A N 1
ATOM 1521 C CA . LEU A 1 192 ? 7.280 8.658 -24.886 1.00 52.88 192 LEU A CA 1
ATOM 1522 C C . LEU A 1 192 ? 8.125 9.788 -25.481 1.00 52.88 192 LEU A C 1
ATOM 1524 O O . LEU A 1 192 ? 8.534 9.690 -26.634 1.00 52.88 192 LEU A O 1
ATOM 1528 N N . SER A 1 193 ? 8.271 10.898 -24.748 1.00 50.97 193 SER A N 1
ATOM 1529 C CA . SER A 1 193 ? 9.017 12.092 -25.179 1.00 50.97 193 SER A CA 1
ATOM 1530 C C . SER A 1 193 ? 10.282 11.714 -25.953 1.00 50.97 193 SER A C 1
ATOM 1532 O O . SER A 1 193 ? 11.084 10.922 -25.468 1.00 50.97 193 SER A O 1
ATOM 1534 N N . SER A 1 194 ? 10.479 12.292 -27.137 1.00 51.31 194 SER A N 1
ATOM 1535 C CA . SER A 1 194 ? 11.658 12.076 -27.985 1.00 51.31 194 SER A CA 1
ATOM 1536 C C . SER A 1 194 ? 12.976 12.525 -27.333 1.00 51.31 194 SER A C 1
ATOM 1538 O O . SER A 1 194 ? 14.047 12.142 -27.796 1.00 51.31 194 SER A O 1
ATOM 1540 N N . ASP A 1 195 ? 12.921 13.271 -26.224 1.00 53.62 195 ASP A N 1
ATOM 1541 C CA . ASP A 1 195 ? 14.086 13.813 -25.510 1.00 53.62 195 ASP A CA 1
ATOM 1542 C C . ASP A 1 195 ? 14.561 12.927 -24.345 1.00 53.62 195 ASP A C 1
ATOM 1544 O O . ASP A 1 195 ? 14.754 13.366 -23.210 1.00 53.62 195 ASP A O 1
ATOM 1548 N N . TRP A 1 196 ? 14.859 11.658 -24.634 1.00 60.03 196 TRP A N 1
ATOM 1549 C CA . TRP A 1 196 ? 15.477 10.730 -23.670 1.00 60.03 196 TRP A CA 1
ATOM 1550 C C . TRP A 1 196 ? 16.916 11.109 -23.266 1.00 60.03 196 TRP A C 1
ATOM 1552 O O . TRP A 1 196 ? 17.528 10.420 -22.447 1.00 60.03 196 TRP A O 1
ATOM 1562 N N . GLN A 1 197 ? 17.482 12.157 -23.871 1.00 55.31 197 GLN A N 1
ATOM 1563 C CA . GLN A 1 197 ? 18.848 12.622 -23.624 1.00 55.31 197 GLN A CA 1
ATOM 1564 C C . GLN A 1 197 ? 18.927 13.851 -22.706 1.00 55.31 197 GLN A C 1
ATOM 1566 O O . GLN A 1 197 ? 20.017 14.159 -22.231 1.00 55.31 197 GLN A O 1
ATOM 1571 N N . GLN A 1 198 ? 17.818 14.563 -22.464 1.00 58.00 198 GLN A N 1
ATOM 1572 C CA . GLN A 1 198 ? 17.845 15.886 -21.813 1.00 58.00 198 GLN A CA 1
ATOM 1573 C C . GLN A 1 198 ? 16.749 16.088 -20.752 1.00 58.00 198 GLN A C 1
ATOM 1575 O O . GLN A 1 198 ? 16.588 17.190 -20.232 1.00 58.00 198 GLN A O 1
ATOM 1580 N N . GLY A 1 199 ? 16.025 15.031 -20.374 1.00 69.06 199 GLY A N 1
ATOM 1581 C CA . GLY A 1 199 ? 14.954 15.128 -19.388 1.00 69.06 199 GLY A CA 1
ATOM 1582 C C . GLY A 1 199 ? 14.607 13.803 -18.712 1.00 69.06 199 GLY A C 1
ATOM 1583 O O . GLY A 1 199 ? 15.202 12.764 -19.014 1.00 69.06 199 GLY A O 1
ATOM 1584 N N . PRO A 1 200 ? 13.650 13.832 -17.770 1.00 76.88 200 PRO A N 1
ATOM 1585 C CA . PRO A 1 200 ? 13.159 12.625 -17.137 1.00 76.88 200 PRO A CA 1
ATOM 1586 C C . PRO A 1 200 ? 12.491 11.723 -18.177 1.00 76.88 200 PRO A C 1
ATOM 1588 O O . PRO A 1 200 ? 11.671 12.155 -18.988 1.00 76.88 200 PRO A O 1
ATOM 1591 N N . ILE A 1 201 ? 12.846 10.448 -18.126 1.00 82.75 201 ILE A N 1
ATOM 1592 C CA . ILE A 1 201 ? 12.314 9.408 -18.990 1.00 82.75 201 ILE A CA 1
ATOM 1593 C C . ILE A 1 201 ? 10.870 9.134 -18.586 1.00 82.75 201 ILE A C 1
ATOM 1595 O O . ILE A 1 201 ? 10.610 8.770 -17.439 1.00 82.75 201 ILE A O 1
ATOM 1599 N N . GLN A 1 202 ? 9.943 9.253 -19.530 1.00 85.25 202 GLN A N 1
ATOM 1600 C CA . GLN A 1 202 ? 8.570 8.804 -19.331 1.00 85.25 202 GLN A CA 1
ATOM 1601 C C . GLN A 1 202 ? 8.400 7.420 -19.943 1.00 85.25 202 GLN A C 1
ATOM 1603 O O . GLN A 1 202 ? 8.789 7.236 -21.088 1.00 85.25 202 GLN A O 1
ATOM 1608 N N . VAL A 1 203 ? 7.860 6.454 -19.195 1.00 87.12 203 VAL A N 1
ATOM 1609 C CA . VAL A 1 203 ? 7.482 5.109 -19.681 1.00 87.12 203 VAL A CA 1
ATOM 1610 C C . VAL A 1 203 ? 6.256 4.580 -18.956 1.00 87.12 203 VAL A C 1
ATOM 1612 O O . VAL A 1 203 ? 5.956 5.017 -17.854 1.00 87.12 203 VAL A O 1
ATOM 1615 N N . LEU A 1 204 ? 5.565 3.590 -19.522 1.00 89.19 204 LEU A N 1
ATOM 1616 C CA . LEU A 1 204 ? 4.512 2.879 -18.795 1.00 89.19 204 LEU A CA 1
ATOM 1617 C C . LEU A 1 204 ? 5.118 1.822 -17.867 1.00 89.19 204 LEU A C 1
ATOM 1619 O O . LEU A 1 204 ? 6.033 1.088 -18.249 1.00 89.19 204 LEU A O 1
ATOM 1623 N N . CYS A 1 205 ? 4.570 1.719 -16.658 1.00 90.62 205 CYS A N 1
ATOM 1624 C CA . CYS A 1 205 ? 4.906 0.669 -15.707 1.00 90.62 205 CYS A CA 1
ATOM 1625 C C . CYS A 1 205 ? 4.605 -0.722 -16.300 1.00 90.62 205 CYS A C 1
ATOM 1627 O O . CYS A 1 205 ? 3.452 -0.969 -16.666 1.00 90.62 205 CYS A O 1
ATOM 1629 N N . PRO A 1 206 ? 5.574 -1.659 -16.328 1.00 90.69 206 PRO A N 1
ATOM 1630 C CA . PRO A 1 206 ? 5.349 -3.032 -16.793 1.00 90.69 206 PRO A CA 1
ATOM 1631 C C . PRO A 1 206 ? 4.201 -3.773 -16.095 1.00 90.69 206 PRO A C 1
ATOM 1633 O O . PRO A 1 206 ? 3.608 -4.670 -16.685 1.00 90.69 206 PRO A O 1
ATOM 1636 N N . VAL A 1 207 ? 3.883 -3.401 -14.849 1.00 90.50 207 VAL A N 1
ATOM 1637 C CA . VAL A 1 207 ? 2.860 -4.085 -14.046 1.00 90.50 207 VAL A CA 1
ATOM 1638 C C . VAL A 1 207 ? 1.4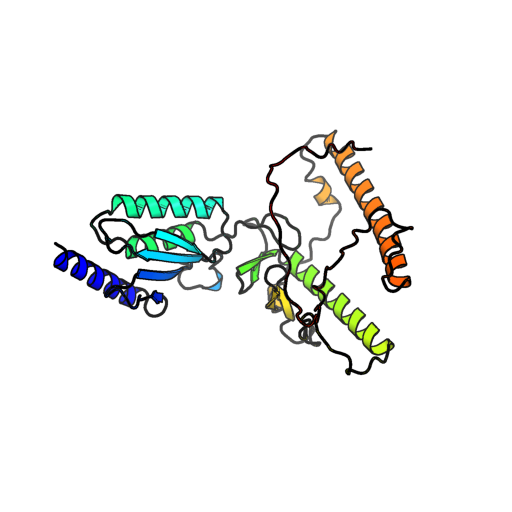82 -3.439 -14.193 1.00 90.50 207 VAL A C 1
ATOM 1640 O O . VAL A 1 207 ? 0.534 -4.095 -14.611 1.00 90.50 207 VAL A O 1
ATOM 1643 N N . CYS A 1 208 ? 1.348 -2.152 -13.859 1.00 89.69 208 CYS A N 1
ATOM 1644 C CA . CYS A 1 208 ? 0.044 -1.475 -13.804 1.00 89.69 208 CYS A CA 1
ATOM 1645 C C . CYS A 1 208 ? -0.214 -0.493 -14.951 1.00 89.69 208 CYS A C 1
ATOM 1647 O O . CYS A 1 208 ? -1.285 0.105 -14.996 1.00 89.69 208 CYS A O 1
ATOM 1649 N N . ARG A 1 209 ? 0.753 -0.304 -15.857 1.00 90.81 209 ARG A N 1
ATOM 1650 C CA . ARG A 1 209 ? 0.708 0.657 -16.974 1.00 90.81 209 ARG A CA 1
ATOM 1651 C C . ARG A 1 209 ? 0.534 2.125 -16.580 1.00 90.81 209 ARG A C 1
ATOM 1653 O O . ARG A 1 209 ? 0.311 2.956 -17.448 1.00 90.81 209 ARG A O 1
ATOM 1660 N N . GLU A 1 210 ? 0.683 2.463 -15.305 1.00 90.06 210 GLU A N 1
ATOM 1661 C CA . GLU A 1 210 ? 0.765 3.857 -14.872 1.00 90.06 210 GLU A CA 1
ATOM 1662 C C . GLU A 1 210 ? 2.036 4.518 -15.420 1.00 90.06 210 GLU A C 1
ATOM 1664 O O . GLU A 1 210 ? 3.088 3.873 -15.501 1.00 90.06 210 GLU A O 1
ATOM 1669 N N . THR A 1 211 ? 1.943 5.790 -15.807 1.00 90.19 211 THR A N 1
ATOM 1670 C CA . THR A 1 211 ? 3.077 6.546 -16.345 1.00 90.19 211 THR A CA 1
ATOM 1671 C C . THR A 1 211 ? 4.126 6.772 -15.261 1.00 90.19 211 THR A C 1
ATOM 1673 O O . THR A 1 211 ? 3.866 7.362 -14.215 1.00 90.19 211 THR A O 1
ATOM 1676 N N . LEU A 1 212 ? 5.337 6.306 -15.529 1.00 88.62 212 LEU A N 1
ATOM 1677 C CA . LEU A 1 212 ? 6.518 6.488 -14.705 1.00 88.62 212 LEU A CA 1
ATOM 1678 C C . LEU A 1 212 ? 7.333 7.653 -15.248 1.00 88.62 212 LEU A C 1
ATOM 1680 O O . LEU A 1 212 ? 7.634 7.677 -16.437 1.00 88.62 212 LEU A O 1
ATOM 1684 N N . THR A 1 213 ? 7.752 8.550 -14.361 1.00 88.81 213 THR A N 1
ATOM 1685 C CA . THR A 1 213 ? 8.724 9.611 -14.648 1.00 88.81 213 THR A CA 1
ATOM 1686 C C . THR A 1 213 ? 10.022 9.257 -13.934 1.00 88.81 213 THR A C 1
ATOM 1688 O O . THR A 1 213 ? 10.073 9.252 -12.704 1.00 88.81 213 THR A O 1
ATOM 1691 N N . ILE A 1 214 ? 11.055 8.904 -14.692 1.00 86.06 214 ILE A N 1
ATOM 1692 C CA . ILE A 1 214 ? 12.304 8.344 -14.175 1.00 86.06 214 ILE A CA 1
ATOM 1693 C C . ILE A 1 214 ? 13.457 9.283 -14.512 1.00 86.06 214 ILE A C 1
ATOM 1695 O O . ILE A 1 214 ? 13.766 9.509 -15.678 1.00 86.06 214 ILE A O 1
ATOM 1699 N N . ASP A 1 215 ? 14.137 9.790 -13.488 1.00 84.38 215 ASP A N 1
ATOM 1700 C CA . ASP A 1 215 ? 15.415 10.476 -13.668 1.00 84.38 215 ASP A CA 1
ATOM 1701 C C . ASP A 1 215 ? 16.510 9.438 -13.990 1.00 84.38 215 ASP A C 1
ATOM 1703 O O . ASP A 1 215 ? 16.745 8.547 -13.165 1.00 84.38 215 ASP A O 1
ATOM 1707 N N . PRO A 1 216 ? 17.209 9.519 -15.138 1.00 77.06 216 PRO A N 1
ATOM 1708 C CA . PRO A 1 216 ? 18.314 8.616 -15.462 1.00 77.06 216 PRO A CA 1
ATOM 1709 C C . PRO A 1 216 ? 19.367 8.494 -14.349 1.00 77.06 216 PRO A C 1
ATOM 1711 O O . PRO A 1 216 ? 19.916 7.410 -14.141 1.00 77.06 216 PRO A O 1
ATOM 1714 N N . ALA A 1 217 ? 19.620 9.563 -13.586 1.00 78.31 217 ALA A N 1
ATOM 1715 C CA . ALA A 1 217 ? 20.588 9.543 -12.490 1.00 78.31 217 ALA A CA 1
ATOM 1716 C C . ALA A 1 217 ? 20.175 8.586 -11.356 1.00 78.31 217 ALA A C 1
ATOM 1718 O O . ALA A 1 217 ? 21.027 7.942 -10.741 1.00 78.31 217 ALA A O 1
ATOM 1719 N N . SER A 1 218 ? 18.871 8.416 -11.122 1.00 77.94 218 SER A N 1
ATOM 1720 C CA . SER A 1 218 ? 18.330 7.528 -10.081 1.00 77.94 218 SER A CA 1
ATOM 1721 C C . SER A 1 218 ? 18.584 6.037 -10.356 1.00 77.94 218 SER A C 1
ATOM 1723 O O . SER A 1 218 ? 18.653 5.223 -9.423 1.00 77.94 218 SER A O 1
ATOM 1725 N N . LEU A 1 219 ? 18.783 5.690 -11.632 1.00 75.19 219 LEU A N 1
ATOM 1726 C CA . LEU A 1 219 ? 19.089 4.347 -12.115 1.00 75.19 219 LEU A CA 1
ATOM 1727 C C . LEU A 1 219 ? 20.584 4.061 -12.218 1.00 75.19 219 LEU A C 1
ATOM 1729 O O . LEU A 1 219 ? 20.943 2.919 -12.514 1.00 75.19 219 LEU A O 1
ATOM 1733 N N . SER A 1 220 ? 21.441 5.060 -11.962 1.00 63.62 220 SER A N 1
ATOM 1734 C CA . SER A 1 220 ? 22.892 4.897 -11.988 1.00 63.62 220 SER A CA 1
ATOM 1735 C C . SER A 1 220 ? 23.287 3.773 -11.041 1.00 63.62 220 SER A C 1
ATOM 1737 O O . SER A 1 220 ? 23.312 3.885 -9.814 1.00 63.62 220 SER A O 1
ATOM 1739 N N . THR A 1 221 ? 23.531 2.631 -11.655 1.00 54.16 221 THR A N 1
ATOM 1740 C CA . THR A 1 221 ? 24.162 1.493 -11.039 1.00 54.16 221 THR A CA 1
ATOM 1741 C C . THR A 1 221 ? 25.546 1.507 -11.666 1.00 54.16 221 THR A C 1
ATOM 1743 O O . THR A 1 221 ? 25.647 1.524 -12.894 1.00 54.16 221 THR A O 1
ATOM 1746 N N . GLY A 1 222 ? 26.605 1.553 -10.842 1.00 49.47 222 GLY A N 1
ATOM 1747 C CA . GLY A 1 222 ? 27.967 1.235 -11.300 1.00 49.47 222 GLY A CA 1
ATOM 1748 C C . GLY A 1 222 ? 27.958 -0.046 -12.143 1.00 49.47 222 GLY A C 1
ATOM 1749 O O . GLY A 1 222 ? 26.970 -0.778 -12.049 1.00 49.47 222 GLY A O 1
ATOM 1750 N N . PRO A 1 223 ? 28.997 -0.264 -12.973 1.00 37.06 223 PRO A N 1
ATOM 1751 C CA . PRO A 1 223 ? 28.933 -1.027 -14.218 1.00 37.06 223 PRO A CA 1
ATOM 1752 C C . PRO A 1 223 ? 27.936 -2.171 -14.116 1.00 37.06 223 PRO A C 1
ATOM 1754 O O . PRO A 1 223 ? 28.039 -2.993 -13.203 1.00 37.06 223 PRO A O 1
ATOM 1757 N N . LEU A 1 224 ? 26.950 -2.138 -15.028 1.00 35.78 224 LEU A N 1
ATOM 1758 C CA . LEU A 1 224 ? 26.043 -3.245 -15.332 1.00 35.78 224 LEU A CA 1
ATOM 1759 C C . LEU A 1 224 ? 26.782 -4.536 -15.031 1.00 35.78 224 LEU A C 1
ATOM 1761 O O . LEU A 1 224 ? 27.915 -4.632 -15.500 1.00 35.78 224 LEU A O 1
ATOM 1765 N N . TYR A 1 225 ? 26.177 -5.456 -14.269 1.00 34.62 225 TYR A N 1
ATOM 1766 C CA . TYR A 1 225 ? 26.677 -6.825 -14.165 1.00 34.62 225 TYR A CA 1
ATOM 1767 C C . TYR A 1 225 ? 27.162 -7.218 -15.558 1.00 34.62 225 TYR A C 1
ATOM 1769 O O . TYR A 1 225 ? 26.365 -7.402 -16.482 1.00 34.62 225 TYR A O 1
ATOM 1777 N N . THR A 1 226 ? 28.480 -7.192 -15.743 1.00 35.00 226 THR A N 1
ATOM 1778 C CA . THR A 1 226 ? 29.105 -7.860 -16.855 1.00 35.00 226 THR A CA 1
ATOM 1779 C C . THR A 1 226 ? 28.753 -9.287 -16.544 1.00 35.00 226 THR A C 1
ATOM 1781 O O . THR A 1 226 ? 29.111 -9.759 -15.469 1.00 35.00 226 THR A O 1
ATOM 1784 N N . GLU A 1 227 ? 27.967 -9.919 -17.408 1.00 35.53 227 GLU A N 1
ATOM 1785 C CA . GLU A 1 227 ? 27.810 -11.365 -17.404 1.00 35.53 227 GLU A CA 1
ATOM 1786 C C . GLU A 1 227 ? 29.218 -11.947 -17.616 1.00 35.53 227 GLU A C 1
ATOM 1788 O O . GLU A 1 227 ? 29.615 -12.303 -18.723 1.00 35.53 227 GLU A O 1
ATOM 1793 N N . THR A 1 228 ? 30.045 -11.942 -16.572 1.00 35.44 228 THR A N 1
ATOM 1794 C CA . THR A 1 228 ? 31.241 -12.749 -16.517 1.00 35.44 228 THR A CA 1
ATOM 1795 C C . THR A 1 228 ? 30.710 -14.155 -16.381 1.00 35.44 228 THR A C 1
ATOM 1797 O O . THR A 1 228 ? 29.921 -14.454 -15.485 1.00 35.44 228 THR A O 1
ATOM 1800 N N . GLN A 1 229 ? 31.135 -15.011 -17.302 1.00 44.16 229 GLN A N 1
ATOM 1801 C CA . GLN A 1 229 ? 30.843 -16.443 -17.302 1.00 44.16 229 GLN A CA 1
ATOM 1802 C C . GLN A 1 229 ? 31.148 -17.118 -15.946 1.00 44.16 229 GLN A C 1
ATOM 1804 O O . GLN A 1 229 ? 30.685 -18.226 -15.710 1.00 44.16 229 GLN A O 1
ATOM 1809 N N . ASP A 1 230 ? 31.865 -16.430 -15.055 1.00 38.75 230 ASP A N 1
ATOM 1810 C CA . ASP A 1 230 ? 32.271 -16.868 -13.726 1.00 38.75 230 ASP A CA 1
ATOM 1811 C C . ASP A 1 230 ? 31.130 -16.973 -12.689 1.00 38.75 230 ASP A C 1
ATOM 1813 O O . ASP A 1 230 ? 31.199 -17.852 -11.838 1.00 38.75 230 ASP A O 1
ATOM 1817 N N . GLU A 1 231 ? 30.050 -16.178 -12.750 1.00 39.34 231 GLU A N 1
ATOM 1818 C CA . GLU A 1 231 ? 28.963 -16.257 -11.739 1.00 39.34 231 GLU A CA 1
ATOM 1819 C C . GLU A 1 231 ? 27.872 -17.285 -12.076 1.00 39.34 231 GLU A C 1
ATOM 1821 O O . GLU A 1 231 ? 27.138 -17.732 -11.197 1.00 39.34 231 GLU A O 1
ATOM 1826 N N . LEU A 1 232 ? 27.807 -17.744 -13.331 1.00 41.84 232 LEU A N 1
ATOM 1827 C CA . LEU A 1 232 ? 27.015 -18.927 -13.693 1.00 41.84 232 LEU A CA 1
ATOM 1828 C C . LEU A 1 232 ? 27.605 -20.217 -13.103 1.00 41.84 232 LEU A C 1
ATOM 1830 O O . LEU A 1 232 ? 26.895 -21.217 -13.028 1.00 41.84 232 LEU A O 1
ATOM 1834 N N . ASN A 1 233 ? 28.866 -20.191 -12.656 1.00 40.44 233 ASN A N 1
ATOM 1835 C CA . ASN A 1 233 ? 29.501 -21.328 -11.996 1.00 40.44 233 ASN A CA 1
ATOM 1836 C C . ASN A 1 233 ? 29.231 -21.377 -10.482 1.00 40.44 233 ASN A C 1
ATOM 1838 O O . ASN A 1 233 ? 29.355 -22.451 -9.903 1.00 40.44 233 ASN A O 1
ATOM 1842 N N . ASP A 1 234 ? 28.827 -20.282 -9.828 1.00 39.47 234 ASP A N 1
ATOM 1843 C CA . ASP A 1 234 ? 28.723 -20.232 -8.353 1.00 39.47 234 ASP A CA 1
ATOM 1844 C C . ASP A 1 234 ? 27.330 -20.625 -7.812 1.00 39.47 234 ASP A C 1
ATOM 1846 O O . ASP A 1 234 ? 27.128 -20.779 -6.610 1.00 39.47 234 ASP A O 1
ATOM 1850 N N . LEU A 1 235 ? 26.361 -20.867 -8.707 1.00 38.81 235 LEU A N 1
ATOM 1851 C CA . LEU A 1 235 ? 25.101 -21.553 -8.379 1.00 38.81 235 LEU A CA 1
ATOM 1852 C C . LEU A 1 235 ? 25.220 -23.086 -8.452 1.00 38.81 235 LEU A C 1
ATOM 1854 O O . LEU A 1 235 ? 24.262 -23.781 -8.116 1.00 38.81 235 LEU A O 1
ATOM 1858 N N . SER A 1 236 ? 26.389 -23.623 -8.828 1.00 46.06 236 SER A N 1
ATOM 1859 C CA . SER A 1 236 ? 26.668 -25.066 -8.816 1.00 46.06 236 SER A CA 1
ATOM 1860 C C . SER A 1 236 ? 27.020 -25.554 -7.403 1.00 46.06 236 SER A C 1
ATOM 1862 O O . SER A 1 236 ? 28.089 -26.081 -7.100 1.00 46.06 236 SER A O 1
ATOM 1864 N N . GLY A 1 237 ? 26.073 -25.386 -6.484 1.00 41.28 237 GLY A N 1
ATOM 1865 C CA . GLY A 1 237 ? 26.062 -26.123 -5.230 1.00 41.28 237 GLY A CA 1
ATOM 1866 C C . GLY A 1 237 ? 25.732 -27.592 -5.491 1.00 41.28 237 GLY A C 1
ATOM 1867 O O . GLY A 1 237 ? 24.596 -27.998 -5.296 1.00 41.28 237 GLY A O 1
ATOM 1868 N N . ASN A 1 238 ? 26.731 -28.365 -5.930 1.00 47.94 238 ASN A N 1
ATOM 1869 C CA . ASN A 1 238 ? 26.807 -29.831 -5.952 1.00 47.94 238 ASN A CA 1
ATOM 1870 C C . ASN A 1 238 ? 25.501 -30.601 -6.218 1.00 47.94 238 ASN A C 1
ATOM 1872 O O . ASN A 1 238 ? 24.868 -31.096 -5.288 1.00 47.94 238 ASN A O 1
ATOM 1876 N N . THR A 1 239 ? 25.219 -30.870 -7.491 1.00 45.50 239 THR A N 1
ATOM 1877 C CA . THR A 1 239 ? 24.739 -32.183 -7.957 1.00 45.50 239 THR A CA 1
ATOM 1878 C C . THR A 1 239 ? 25.133 -32.328 -9.428 1.00 45.50 239 THR A C 1
ATOM 1880 O O . THR A 1 239 ? 24.414 -31.897 -10.316 1.00 45.50 239 THR A O 1
ATOM 1883 N N . GLU A 1 240 ? 26.269 -32.975 -9.706 1.00 51.97 240 GLU A N 1
ATOM 1884 C CA . GLU A 1 240 ? 26.813 -33.178 -11.070 1.00 51.97 240 GLU A CA 1
ATOM 1885 C C . GLU A 1 240 ? 25.832 -33.871 -12.050 1.00 51.97 240 GLU A C 1
ATOM 1887 O O . GLU A 1 240 ? 26.088 -33.939 -13.248 1.00 51.97 240 GLU A O 1
ATOM 1892 N N . LYS A 1 241 ? 24.701 -34.395 -11.555 1.00 50.16 241 LYS A N 1
ATOM 1893 C CA . LYS A 1 241 ? 23.614 -34.972 -12.358 1.00 50.16 241 LYS A CA 1
ATOM 1894 C C . LYS A 1 241 ? 22.580 -33.956 -12.854 1.00 50.16 241 LYS A C 1
ATOM 1896 O O . LYS A 1 241 ? 21.999 -34.191 -13.909 1.00 50.16 241 LYS A O 1
ATOM 1901 N N . ASP A 1 242 ? 22.372 -32.857 -12.135 1.00 55.22 242 ASP A N 1
ATOM 1902 C CA . ASP A 1 242 ? 21.332 -31.872 -12.456 1.00 55.22 242 ASP A CA 1
ATOM 1903 C C . ASP A 1 242 ? 21.857 -30.819 -13.454 1.00 55.22 242 ASP A C 1
ATOM 1905 O O . ASP A 1 242 ? 21.087 -30.253 -14.233 1.00 55.22 242 ASP A O 1
ATOM 1909 N N . ASP A 1 243 ? 23.180 -30.630 -13.521 1.00 63.38 243 ASP A N 1
ATOM 1910 C CA . ASP A 1 243 ? 23.832 -29.676 -14.426 1.00 63.38 243 ASP A CA 1
ATOM 1911 C C . ASP A 1 243 ? 23.754 -30.097 -15.904 1.00 63.38 243 ASP A C 1
ATOM 1913 O O . ASP A 1 243 ? 23.542 -29.252 -16.777 1.00 63.38 243 ASP A O 1
ATOM 1917 N N . GLU A 1 244 ? 23.867 -31.396 -16.216 1.00 69.81 244 GLU A N 1
ATOM 1918 C CA . GLU A 1 244 ? 23.719 -31.895 -17.593 1.00 69.81 244 GLU A CA 1
ATOM 1919 C C . GLU A 1 244 ? 22.263 -31.820 -18.077 1.00 69.81 244 GLU A C 1
ATOM 1921 O O . GLU A 1 244 ? 22.015 -31.406 -19.214 1.00 69.81 244 GLU A O 1
ATOM 1926 N N . GLU A 1 245 ? 21.289 -32.160 -17.225 1.00 70.06 245 GLU A N 1
ATOM 1927 C CA . GLU A 1 245 ? 19.859 -32.045 -17.551 1.00 70.06 245 GLU A CA 1
ATOM 1928 C C . GLU A 1 245 ? 19.423 -30.582 -17.703 1.00 70.06 245 GLU A C 1
ATOM 1930 O O . GLU A 1 245 ? 18.679 -30.243 -18.634 1.00 70.06 245 GLU A O 1
ATOM 1935 N N . TRP A 1 246 ? 19.919 -29.688 -16.846 1.00 67.06 246 TRP A N 1
ATOM 1936 C CA . TRP A 1 246 ? 19.679 -28.251 -16.953 1.00 67.06 246 TRP A CA 1
ATOM 1937 C C . TRP A 1 246 ? 20.338 -27.653 -18.200 1.00 67.06 246 TRP A C 1
ATOM 1939 O O . TRP A 1 246 ? 19.685 -26.923 -18.953 1.00 67.06 246 TRP A O 1
ATOM 1949 N N . ALA A 1 247 ? 21.595 -28.003 -18.492 1.00 74.75 247 ALA A N 1
ATOM 1950 C CA . ALA A 1 247 ? 22.288 -27.564 -19.702 1.00 74.75 247 ALA A CA 1
ATOM 1951 C C . ALA A 1 247 ? 21.596 -28.075 -20.976 1.00 74.75 247 ALA A C 1
ATOM 1953 O O . ALA A 1 247 ? 21.421 -27.315 -21.935 1.00 74.75 247 ALA A O 1
ATOM 1954 N N . ALA A 1 248 ? 21.137 -29.329 -20.981 1.00 77.62 248 ALA A N 1
ATOM 1955 C CA . ALA A 1 248 ? 20.342 -29.891 -22.067 1.00 77.62 248 ALA A CA 1
ATOM 1956 C C . ALA A 1 248 ? 19.006 -29.148 -22.228 1.00 77.62 248 ALA A C 1
ATOM 1958 O O . ALA A 1 248 ? 18.625 -28.797 -23.348 1.00 77.62 248 ALA A O 1
ATOM 1959 N N . SER A 1 249 ? 18.325 -28.826 -21.126 1.00 76.62 249 SER A N 1
ATOM 1960 C CA . SER A 1 249 ? 17.080 -28.047 -21.131 1.00 76.62 249 SER A CA 1
ATOM 1961 C C . SER A 1 249 ? 17.291 -26.628 -21.671 1.00 76.62 249 SER A C 1
ATOM 1963 O O . SER A 1 249 ? 16.531 -26.174 -22.527 1.00 76.62 249 SER A O 1
ATOM 1965 N N . LEU A 1 250 ? 18.371 -25.952 -21.267 1.00 75.56 250 LEU A N 1
ATOM 1966 C CA . LEU A 1 250 ? 18.775 -24.638 -21.779 1.00 75.56 250 LEU A CA 1
ATOM 1967 C C . LEU A 1 250 ? 19.086 -24.664 -23.280 1.00 75.56 250 LEU A C 1
ATOM 1969 O O . LEU A 1 250 ? 18.660 -23.771 -24.016 1.00 75.56 250 LEU A O 1
ATOM 1973 N N . LEU A 1 251 ? 19.813 -25.677 -23.760 1.00 83.19 251 LEU A N 1
ATOM 1974 C CA . LEU A 1 251 ? 20.092 -25.858 -25.188 1.00 83.19 251 LEU A CA 1
ATOM 1975 C C . LEU A 1 251 ? 18.807 -26.100 -25.980 1.00 83.19 251 LEU A C 1
ATOM 1977 O O . LEU A 1 251 ? 18.612 -25.488 -27.032 1.00 83.19 251 LEU A O 1
ATOM 1981 N N . THR A 1 252 ? 17.911 -26.932 -25.450 1.00 83.19 252 THR A N 1
ATOM 1982 C CA . THR A 1 252 ? 16.602 -27.216 -26.050 1.00 83.19 252 THR A CA 1
ATOM 1983 C C . THR A 1 252 ? 15.759 -25.944 -26.133 1.00 83.19 252 THR A C 1
ATOM 1985 O O . THR A 1 252 ? 15.207 -25.632 -27.188 1.00 83.19 252 THR A O 1
ATOM 1988 N N . TRP A 1 253 ? 15.736 -25.141 -25.065 1.00 78.81 253 TRP A N 1
ATOM 1989 C CA . TRP A 1 253 ? 15.033 -23.861 -25.035 1.00 78.81 253 TRP A CA 1
ATOM 1990 C C . TRP A 1 253 ? 15.619 -22.857 -26.035 1.00 78.81 253 TRP A C 1
ATOM 1992 O O . TRP A 1 253 ? 14.873 -22.228 -26.784 1.00 78.81 253 TRP A O 1
ATOM 2002 N N . ARG A 1 254 ? 16.952 -22.755 -26.141 1.00 82.75 254 ARG A N 1
ATOM 2003 C CA . ARG A 1 254 ? 17.620 -21.908 -27.149 1.00 82.75 254 ARG A CA 1
ATOM 2004 C C . ARG A 1 254 ? 17.293 -22.342 -28.578 1.00 82.75 254 ARG A C 1
ATOM 2006 O O . ARG A 1 254 ? 17.005 -21.488 -29.415 1.00 82.75 254 ARG A O 1
ATOM 2013 N N . GLN A 1 255 ? 17.304 -23.644 -28.865 1.00 82.00 255 GLN A N 1
ATOM 2014 C CA . GLN A 1 255 ? 16.900 -24.172 -30.174 1.00 82.00 255 GLN A CA 1
ATOM 2015 C C . GLN A 1 255 ? 15.433 -23.851 -30.473 1.00 82.00 255 GLN A C 1
ATOM 2017 O O . GLN A 1 255 ? 15.096 -23.429 -31.580 1.00 82.00 255 GLN A O 1
ATOM 2022 N N . GLN A 1 256 ? 14.562 -23.988 -29.475 1.00 79.12 256 GLN A N 1
ATOM 2023 C CA . GLN A 1 256 ? 13.149 -23.660 -29.601 1.00 79.12 256 GLN A CA 1
ATOM 2024 C C . GLN A 1 256 ? 12.935 -22.162 -29.865 1.00 79.12 256 GLN A C 1
ATOM 2026 O O . GLN A 1 256 ? 12.169 -21.808 -30.761 1.00 79.12 256 GLN A O 1
ATOM 2031 N N . GLN A 1 257 ? 13.659 -21.276 -29.175 1.00 79.50 257 GLN A N 1
ATOM 2032 C CA . GLN A 1 257 ? 13.634 -19.838 -29.447 1.00 79.50 257 GLN A CA 1
ATOM 2033 C C . GLN A 1 257 ? 14.118 -19.496 -30.857 1.00 79.50 257 GLN A C 1
ATOM 2035 O O . GLN A 1 257 ? 13.499 -18.679 -31.533 1.00 79.50 257 GLN A O 1
ATOM 2040 N N . GLN A 1 258 ? 15.200 -20.122 -31.328 1.00 81.81 258 GLN A N 1
ATOM 2041 C CA . GLN A 1 258 ? 15.690 -19.924 -32.695 1.00 81.81 258 GLN A CA 1
ATOM 2042 C C . GLN A 1 258 ? 14.650 -20.364 -33.728 1.00 81.81 258 GLN A C 1
ATOM 2044 O O . GLN A 1 258 ? 14.408 -19.642 -34.693 1.00 81.81 258 GLN A O 1
ATOM 2049 N N . ARG A 1 259 ? 13.989 -21.504 -33.497 1.00 80.50 259 ARG A N 1
ATOM 2050 C CA . ARG A 1 259 ? 12.905 -21.993 -34.353 1.00 80.50 259 ARG A CA 1
ATOM 2051 C C . ARG A 1 259 ? 11.723 -21.023 -34.380 1.00 80.50 259 ARG A C 1
ATOM 2053 O O . ARG A 1 259 ? 11.231 -20.707 -35.458 1.00 80.50 259 ARG A O 1
ATOM 2060 N N . PHE A 1 260 ? 11.292 -20.520 -33.223 1.00 79.75 260 PHE A N 1
ATOM 2061 C CA . PHE A 1 260 ? 10.218 -19.527 -33.163 1.00 79.75 260 PHE A CA 1
ATOM 2062 C C . PHE A 1 260 ? 10.613 -18.187 -33.779 1.00 79.75 260 PHE A C 1
ATOM 2064 O O . PHE A 1 260 ? 9.760 -17.543 -34.376 1.00 79.75 260 PHE A O 1
ATOM 2071 N N . ARG A 1 261 ? 11.887 -17.787 -33.703 1.00 77.38 261 ARG A N 1
ATOM 2072 C CA . ARG A 1 261 ? 12.381 -16.575 -34.365 1.00 77.38 261 ARG A CA 1
ATOM 2073 C C . ARG A 1 261 ? 12.239 -16.665 -35.883 1.00 77.38 261 ARG A C 1
ATOM 2075 O O . ARG A 1 261 ? 11.735 -15.731 -36.485 1.00 77.38 261 ARG A O 1
ATOM 2082 N N . VAL A 1 262 ? 12.606 -17.802 -36.482 1.00 82.00 262 VAL A N 1
ATOM 2083 C CA . VAL A 1 262 ? 12.424 -18.029 -37.929 1.00 82.00 262 VAL A CA 1
ATOM 2084 C C . VAL A 1 262 ? 10.944 -17.953 -38.309 1.00 82.00 262 VAL A C 1
ATOM 2086 O O . VAL A 1 262 ? 10.593 -17.224 -39.230 1.00 82.00 262 VAL A O 1
ATOM 2089 N N . LEU A 1 263 ? 10.069 -18.627 -37.554 1.00 77.81 263 LEU A N 1
ATOM 2090 C CA . LEU A 1 263 ? 8.621 -18.568 -37.784 1.00 77.81 263 LEU A CA 1
ATOM 2091 C C . LEU A 1 263 ? 8.068 -17.144 -37.639 1.00 77.81 263 LEU A C 1
ATOM 2093 O O . LEU A 1 263 ? 7.221 -16.730 -38.423 1.00 77.81 263 LEU A O 1
ATOM 2097 N N . PHE A 1 264 ? 8.548 -16.388 -36.651 1.00 77.44 264 PHE A N 1
ATOM 2098 C CA . PHE A 1 264 ? 8.159 -14.998 -36.435 1.00 77.44 264 PHE A CA 1
ATOM 2099 C C . PHE A 1 264 ? 8.591 -14.100 -37.600 1.00 77.44 264 PHE A C 1
ATOM 2101 O O . PHE A 1 264 ? 7.794 -13.295 -38.077 1.00 77.44 264 PHE A O 1
ATOM 2108 N N . ASP A 1 265 ? 9.818 -14.258 -38.099 1.00 79.62 265 ASP A N 1
ATOM 2109 C CA . ASP A 1 265 ? 10.326 -13.497 -39.244 1.00 79.62 265 ASP A CA 1
ATOM 2110 C C . ASP A 1 265 ? 9.555 -13.839 -40.533 1.00 79.62 265 ASP A C 1
ATOM 2112 O O . ASP A 1 265 ? 9.191 -12.947 -41.302 1.00 79.62 265 ASP A O 1
ATOM 2116 N N . GLU A 1 266 ? 9.223 -15.114 -40.748 1.00 78.38 266 GLU A N 1
ATOM 2117 C CA . GLU A 1 266 ? 8.364 -15.562 -41.851 1.00 78.38 266 GLU A CA 1
ATOM 2118 C C . GLU A 1 266 ? 6.948 -14.979 -41.753 1.00 78.38 266 GLU A C 1
ATOM 2120 O O . GLU A 1 266 ? 6.425 -14.458 -42.741 1.00 78.38 266 GLU A O 1
ATOM 2125 N N . GLN A 1 267 ? 6.339 -15.005 -40.564 1.00 73.94 267 GLN A N 1
ATOM 2126 C CA . GLN A 1 267 ? 5.030 -14.396 -40.306 1.00 73.94 267 GLN A CA 1
ATOM 2127 C C . GLN A 1 267 ? 5.060 -12.887 -40.549 1.00 73.94 267 GLN A C 1
ATOM 2129 O O . GLN A 1 267 ? 4.154 -12.345 -41.180 1.00 73.94 267 GLN A O 1
ATOM 2134 N N . LYS A 1 268 ? 6.119 -12.208 -40.101 1.00 74.56 268 LYS A N 1
ATOM 2135 C CA . LYS A 1 268 ? 6.323 -10.771 -40.310 1.00 74.56 268 LYS A CA 1
ATOM 2136 C C . LYS A 1 268 ? 6.441 -10.430 -41.798 1.00 74.56 268 LYS A C 1
ATOM 2138 O O . LYS A 1 268 ? 5.877 -9.427 -42.229 1.00 74.56 268 LYS A O 1
ATOM 2143 N N . ASN A 1 269 ? 7.106 -11.278 -42.585 1.00 79.19 269 ASN A N 1
ATOM 2144 C CA . ASN A 1 269 ? 7.216 -11.126 -44.039 1.00 79.19 269 ASN A CA 1
ATOM 2145 C C . ASN A 1 269 ? 5.896 -11.410 -44.780 1.00 79.19 269 ASN A C 1
ATOM 2147 O O . ASN A 1 269 ? 5.665 -10.827 -45.835 1.00 79.19 269 ASN A O 1
ATOM 2151 N N . LYS A 1 270 ? 5.016 -12.255 -44.227 1.00 79.25 270 LYS A N 1
ATOM 2152 C CA . LYS A 1 270 ? 3.653 -12.521 -44.731 1.00 79.25 270 LYS A CA 1
ATOM 2153 C C . LYS A 1 270 ? 2.591 -11.557 -44.152 1.00 79.25 270 LYS A C 1
ATOM 2155 O O . LYS A 1 270 ? 1.417 -11.907 -44.090 1.00 79.25 270 LYS A O 1
ATOM 2160 N N . GLU A 1 271 ? 2.985 -10.369 -43.683 1.00 69.81 271 GLU A N 1
ATOM 2161 C CA . GLU A 1 271 ? 2.097 -9.352 -43.074 1.00 69.81 271 GLU A CA 1
ATOM 2162 C C . GLU A 1 271 ? 1.276 -9.835 -41.856 1.00 69.81 271 GLU A C 1
ATOM 2164 O O . GLU A 1 271 ? 0.253 -9.252 -41.505 1.00 69.81 271 GLU A O 1
ATOM 2169 N N . GLY A 1 272 ? 1.723 -10.889 -41.169 1.00 65.31 272 GLY A N 1
ATOM 2170 C CA . GLY A 1 272 ? 1.013 -11.482 -40.033 1.00 65.31 272 GLY A CA 1
ATOM 2171 C C . GLY A 1 272 ? -0.065 -12.501 -40.417 1.00 65.31 272 GLY A C 1
ATOM 2172 O O . GLY A 1 272 ? -0.750 -13.010 -39.530 1.00 65.31 272 GLY A O 1
ATOM 2173 N N . HIS A 1 273 ? -0.209 -12.848 -41.702 1.00 62.94 273 HIS A N 1
ATOM 2174 C CA . HIS A 1 273 ? -1.065 -13.956 -42.119 1.00 62.94 273 HIS A CA 1
ATOM 2175 C C . HIS A 1 273 ? -0.455 -15.296 -41.701 1.00 62.94 273 HIS A C 1
ATOM 2177 O O . HIS A 1 273 ? 0.601 -15.708 -42.187 1.00 62.94 273 HIS A O 1
ATOM 2183 N N . VAL A 1 274 ? -1.157 -15.993 -40.809 1.00 62.38 274 VAL A N 1
ATOM 2184 C CA . VAL A 1 274 ? -0.829 -17.361 -40.413 1.00 62.38 274 VAL A CA 1
ATOM 2185 C C . VAL A 1 274 ? -1.744 -18.301 -41.182 1.00 62.38 274 VAL A C 1
ATOM 2187 O O . VAL A 1 274 ? -2.955 -18.274 -40.973 1.00 62.38 274 VAL A O 1
ATOM 2190 N N . ASP A 1 275 ? -1.179 -19.111 -42.076 1.00 64.12 275 ASP A N 1
ATOM 2191 C CA . ASP A 1 275 ? -1.933 -20.176 -42.732 1.00 64.12 275 ASP A CA 1
ATOM 2192 C C . ASP A 1 275 ? -2.173 -21.308 -41.712 1.00 64.12 275 ASP A C 1
ATOM 2194 O O . ASP A 1 275 ? -1.209 -21.945 -41.265 1.00 64.12 275 ASP A O 1
ATOM 2198 N N . PRO A 1 276 ? -3.427 -21.564 -41.297 1.00 62.12 276 PRO A N 1
ATOM 2199 C CA . PRO A 1 276 ? -3.733 -22.621 -40.340 1.00 62.12 276 PRO A CA 1
ATOM 2200 C C . PRO A 1 276 ? -3.418 -24.024 -40.880 1.00 62.12 276 PRO A C 1
ATOM 2202 O O . PRO A 1 276 ? -3.288 -24.953 -40.086 1.00 62.12 276 PRO A O 1
ATOM 2205 N N . ALA A 1 277 ? -3.259 -24.200 -42.198 1.00 63.44 277 ALA A N 1
ATOM 2206 C CA . ALA A 1 277 ? -2.824 -25.465 -42.784 1.00 63.44 277 ALA A CA 1
ATOM 2207 C C . ALA A 1 277 ? -1.311 -25.708 -42.622 1.00 63.44 277 ALA A C 1
ATOM 2209 O O . ALA A 1 277 ? -0.882 -26.860 -42.584 1.00 63.44 277 ALA A O 1
ATOM 2210 N N . GLU A 1 278 ? -0.505 -24.647 -42.494 1.00 65.06 278 GLU A N 1
ATOM 2211 C CA . GLU A 1 278 ? 0.958 -24.736 -42.357 1.00 65.06 278 GLU A CA 1
ATOM 2212 C C . GLU A 1 278 ? 1.430 -24.760 -40.890 1.00 65.06 278 GLU A C 1
ATOM 2214 O O . GLU A 1 278 ? 2.567 -25.149 -40.619 1.00 65.06 278 GLU A O 1
ATOM 2219 N N . ASN A 1 279 ? 0.583 -24.375 -39.924 1.00 58.41 279 ASN A N 1
ATOM 2220 C CA . ASN A 1 279 ? 0.949 -24.315 -38.505 1.00 58.41 279 ASN A CA 1
ATOM 2221 C C . ASN A 1 279 ? -0.074 -25.038 -37.600 1.00 58.41 279 ASN A C 1
ATOM 2223 O O . ASN A 1 279 ? -1.139 -24.492 -37.316 1.00 58.41 279 ASN A O 1
ATOM 2227 N N . PRO A 1 280 ? 0.247 -26.223 -37.041 1.00 59.00 280 PRO A N 1
ATOM 2228 C CA . PRO A 1 280 ? -0.679 -26.983 -36.191 1.00 59.00 280 PRO A CA 1
ATOM 2229 C C . PRO A 1 280 ? -0.942 -26.351 -34.808 1.00 59.00 280 PRO A C 1
ATOM 2231 O O . PRO A 1 280 ? -1.726 -26.888 -34.032 1.00 59.00 280 PRO A O 1
ATOM 2234 N N . PHE A 1 281 ? -0.301 -25.221 -34.484 1.00 57.09 281 PHE A N 1
ATOM 2235 C CA . PHE A 1 281 ? -0.422 -24.519 -33.199 1.00 57.09 281 PHE A CA 1
ATOM 2236 C C . PHE A 1 281 ? -1.266 -23.232 -33.273 1.00 57.09 281 PHE A C 1
ATOM 2238 O O . PHE A 1 281 ? -1.238 -22.424 -32.345 1.00 57.09 281 PHE A O 1
ATOM 2245 N N . VAL A 1 282 ? -2.007 -23.009 -34.365 1.00 54.16 282 VAL A N 1
ATOM 2246 C CA . VAL A 1 282 ? -2.893 -21.840 -34.492 1.00 54.16 282 VAL A CA 1
ATOM 2247 C C . VAL A 1 282 ? -4.147 -22.036 -33.645 1.00 54.16 282 VAL A C 1
ATOM 2249 O O . VAL A 1 282 ? -4.990 -22.880 -33.934 1.00 54.16 282 VAL A O 1
ATOM 2252 N N . LEU A 1 283 ? -4.300 -21.207 -32.615 1.00 53.22 283 LEU A N 1
ATOM 2253 C CA . LEU A 1 283 ? -5.561 -21.048 -31.895 1.00 53.22 283 LEU A CA 1
ATOM 2254 C C . LEU A 1 283 ? -6.465 -20.100 -32.692 1.00 53.22 283 LEU A C 1
ATOM 2256 O O . LEU A 1 283 ? -6.276 -18.884 -32.676 1.00 53.22 283 LEU A O 1
ATOM 2260 N N . THR A 1 284 ? -7.451 -20.645 -33.404 1.00 53.50 284 THR A N 1
ATOM 2261 C CA . THR A 1 284 ? -8.478 -19.836 -34.071 1.00 53.50 284 THR A CA 1
ATOM 2262 C C . THR A 1 284 ? -9.461 -19.302 -33.031 1.00 53.50 284 THR A C 1
ATOM 2264 O O . THR A 1 284 ? -10.310 -20.033 -32.526 1.00 53.50 284 THR A O 1
ATOM 2267 N N . VAL A 1 285 ? -9.360 -18.013 -32.704 1.00 43.56 285 VAL A N 1
ATOM 2268 C CA . VAL A 1 285 ? -10.344 -17.333 -31.854 1.00 43.56 285 VAL A CA 1
ATOM 2269 C C . VAL A 1 285 ? -11.513 -16.893 -32.732 1.00 43.56 285 VAL A C 1
ATOM 2271 O O . VAL A 1 285 ? -11.425 -15.899 -33.450 1.00 43.56 285 VAL A O 1
ATOM 2274 N N . VAL A 1 286 ? -12.614 -17.645 -32.693 1.00 52.53 286 VAL A N 1
ATOM 2275 C CA . VAL A 1 286 ? -13.872 -17.236 -33.329 1.00 52.53 286 VAL A CA 1
ATOM 2276 C C . VAL A 1 286 ? -14.573 -16.253 -32.397 1.00 52.53 286 VAL A C 1
ATOM 2278 O O . VAL A 1 286 ? -15.135 -16.635 -31.371 1.00 52.53 286 VAL A O 1
ATOM 2281 N N . LEU A 1 287 ? -14.522 -14.968 -32.740 1.00 38.28 287 LEU A N 1
ATOM 2282 C CA . LEU A 1 287 ? -15.328 -13.949 -32.078 1.00 38.28 287 LEU A CA 1
ATOM 2283 C C . LEU A 1 287 ? -16.754 -14.043 -32.630 1.00 38.28 287 LEU A C 1
ATOM 2285 O O . LEU A 1 287 ? -17.031 -13.581 -33.735 1.00 38.28 287 LEU A O 1
ATOM 2289 N N . ASN A 1 288 ? -17.666 -14.645 -31.867 1.00 41.84 288 ASN A N 1
ATOM 2290 C CA . ASN A 1 288 ? -19.091 -14.570 -32.175 1.00 41.84 288 ASN A CA 1
ATOM 2291 C C . ASN A 1 288 ? -19.573 -13.136 -31.923 1.00 41.84 288 ASN A C 1
ATOM 2293 O O . ASN A 1 288 ? -19.895 -12.768 -30.794 1.00 41.84 288 ASN A O 1
ATOM 2297 N N . SER A 1 289 ? -19.624 -12.316 -32.970 1.00 40.44 289 SER A N 1
ATOM 2298 C CA . SER A 1 289 ? -20.411 -11.086 -32.935 1.00 40.44 289 SER A CA 1
ATOM 2299 C C . SER A 1 289 ? -21.899 -11.460 -32.986 1.00 40.44 289 SER A C 1
ATOM 2301 O O . SER A 1 289 ? -22.294 -12.201 -33.890 1.00 40.44 289 SER A O 1
ATOM 2303 N N . PRO A 1 290 ? -22.737 -10.993 -32.042 1.00 39.50 290 PRO A N 1
ATOM 2304 C CA . PRO A 1 290 ? -24.169 -11.245 -32.099 1.00 39.50 290 PRO A CA 1
ATOM 2305 C C . PRO A 1 290 ? -24.730 -10.551 -33.342 1.00 39.50 290 PRO A C 1
ATOM 2307 O O . PRO A 1 290 ? -24.686 -9.327 -33.459 1.00 39.50 290 PRO A O 1
ATOM 2310 N N . GLN A 1 291 ? -25.212 -11.343 -34.299 1.00 37.12 291 GLN A N 1
ATOM 2311 C CA . GLN A 1 291 ? -25.918 -10.819 -35.458 1.00 37.12 291 GLN A CA 1
ATOM 2312 C C . GLN A 1 291 ? -27.219 -10.170 -34.981 1.00 37.12 291 GLN A C 1
ATOM 2314 O O . GLN A 1 291 ? -28.073 -10.822 -34.384 1.00 37.12 291 GLN A O 1
ATOM 2319 N N . SER A 1 292 ? -27.354 -8.874 -35.244 1.00 33.78 292 SER A N 1
ATOM 2320 C CA . SER A 1 292 ? -28.608 -8.137 -35.166 1.00 33.78 292 SER A CA 1
ATOM 2321 C C . SER A 1 292 ? -29.579 -8.706 -36.200 1.00 33.78 292 SER A C 1
ATOM 2323 O O . SER A 1 292 ? -29.502 -8.376 -37.383 1.00 33.78 292 SER A O 1
ATOM 2325 N N . SER A 1 293 ? -30.465 -9.596 -35.765 1.00 31.19 293 SER A N 1
ATOM 2326 C CA . SER A 1 293 ? -31.589 -10.076 -36.562 1.00 31.19 293 SER A CA 1
ATOM 2327 C C . SER A 1 293 ? -32.751 -9.089 -36.445 1.00 31.19 293 SER A C 1
ATOM 2329 O O . SER A 1 293 ? -33.500 -9.117 -35.469 1.00 31.19 293 SER A O 1
ATOM 2331 N N . GLU A 1 294 ? -32.914 -8.222 -37.443 1.00 31.88 294 GLU A N 1
ATOM 2332 C CA . GLU A 1 294 ? -34.217 -7.624 -37.734 1.00 31.88 294 GLU A CA 1
ATOM 2333 C C . GLU A 1 294 ? -35.131 -8.734 -38.268 1.00 31.88 294 GLU A C 1
ATOM 2335 O O . GLU A 1 294 ? -34.935 -9.239 -39.374 1.00 31.88 294 GLU A O 1
ATOM 2340 N N . GLN A 1 295 ? -36.125 -9.138 -37.478 1.00 29.91 295 GLN A N 1
ATOM 2341 C CA . GLN A 1 295 ? -37.274 -9.895 -37.967 1.00 29.91 295 GLN A CA 1
ATOM 2342 C C . GLN A 1 295 ? -38.557 -9.248 -37.444 1.00 29.91 295 GLN A C 1
ATOM 2344 O O . GLN A 1 295 ? -38.751 -9.068 -36.243 1.00 29.91 295 GLN A O 1
ATOM 2349 N N . HIS A 1 296 ? -39.397 -8.858 -38.401 1.00 29.59 296 HIS A N 1
ATOM 2350 C CA . HIS A 1 296 ? -40.769 -8.399 -38.218 1.00 29.59 296 HIS A CA 1
ATOM 2351 C C . HIS A 1 296 ? -41.629 -9.510 -37.570 1.00 29.59 296 HIS A C 1
ATOM 2353 O O . HIS A 1 296 ? -41.389 -10.684 -37.857 1.00 29.59 296 HIS A O 1
ATOM 2359 N N . PRO A 1 297 ? -42.629 -9.171 -36.734 1.00 28.80 297 PRO A N 1
ATOM 2360 C CA . PRO A 1 297 ? -43.392 -10.151 -35.968 1.00 28.80 297 PRO A CA 1
ATOM 2361 C C . PRO A 1 297 ? -44.615 -10.668 -36.740 1.00 28.80 297 PRO A C 1
ATOM 2363 O O . PRO A 1 297 ? -45.434 -9.875 -37.200 1.00 28.80 297 PRO A O 1
ATOM 2366 N N . GLU A 1 298 ? -44.781 -11.988 -36.785 1.00 27.97 298 GLU A N 1
ATOM 2367 C CA . GLU A 1 298 ? -46.088 -12.648 -36.885 1.00 27.97 298 GLU A CA 1
ATOM 2368 C C . GLU A 1 298 ? -46.170 -13.736 -35.801 1.00 27.97 298 GLU A C 1
ATOM 2370 O O . GLU A 1 298 ? -45.226 -14.488 -35.559 1.00 27.97 298 GLU A O 1
ATOM 2375 N N . GLU A 1 299 ? -47.299 -13.741 -35.102 1.00 28.58 299 GLU A N 1
ATOM 2376 C CA . GLU A 1 299 ? -47.662 -14.539 -33.924 1.00 28.58 299 GLU A CA 1
ATOM 2377 C C . GLU A 1 299 ? -48.723 -15.597 -34.348 1.00 28.58 299 GLU A C 1
ATOM 2379 O O . GLU A 1 299 ? -49.270 -15.488 -35.446 1.00 28.58 299 GLU A O 1
ATOM 2384 N N . PRO A 1 300 ? -49.179 -16.524 -33.484 1.00 37.50 300 PRO A N 1
ATOM 2385 C CA . PRO A 1 300 ? -48.531 -17.757 -33.023 1.00 37.50 300 PRO A CA 1
ATOM 2386 C C . PRO A 1 300 ? -49.349 -19.028 -33.366 1.00 37.50 300 PRO A C 1
ATOM 2388 O O . PRO A 1 300 ? -50.567 -18.968 -33.487 1.00 37.50 300 PRO A O 1
ATOM 2391 N N . GLU A 1 301 ? -48.731 -20.216 -33.335 1.00 27.27 301 GLU A N 1
ATOM 2392 C CA . GLU A 1 301 ? -49.455 -21.466 -33.024 1.00 27.27 301 GLU A CA 1
ATOM 2393 C C . GLU A 1 301 ? -48.610 -22.394 -32.125 1.00 27.27 301 GLU A C 1
ATOM 2395 O O . GLU A 1 301 ? -47.492 -22.787 -32.457 1.00 27.27 301 GLU A O 1
ATOM 2400 N N . HIS A 1 302 ? -49.164 -22.730 -30.955 1.00 29.78 302 HIS A N 1
ATOM 2401 C CA . HIS A 1 302 ? -48.721 -23.782 -30.024 1.00 29.78 302 HIS A CA 1
ATOM 2402 C C . HIS A 1 302 ? -49.360 -25.130 -30.425 1.00 29.78 302 HIS A C 1
ATOM 2404 O O . HIS A 1 302 ? -50.483 -25.106 -30.934 1.00 29.78 302 HIS A O 1
ATOM 2410 N N . PRO A 1 303 ? -48.725 -26.306 -30.186 1.00 34.34 303 PRO A N 1
ATOM 2411 C CA . PRO A 1 303 ? -48.782 -26.955 -28.855 1.00 34.34 303 PRO A CA 1
ATOM 2412 C C . PRO A 1 303 ? -47.514 -27.771 -28.464 1.00 34.34 303 PRO A C 1
ATOM 2414 O O . PRO A 1 303 ? -46.910 -28.460 -29.275 1.00 34.34 303 PRO A O 1
ATOM 2417 N N . GLU A 1 304 ? -46.988 -27.579 -27.249 1.00 30.92 304 GLU A N 1
ATOM 2418 C CA . GLU A 1 304 ? -47.003 -28.502 -26.083 1.00 30.92 304 GLU A CA 1
ATOM 2419 C C . GLU A 1 304 ? -45.739 -29.382 -25.873 1.00 30.92 304 GLU A C 1
ATOM 2421 O O . GLU A 1 304 ? -44.996 -29.660 -26.813 1.00 30.92 304 GLU A O 1
ATOM 2426 N N . PRO A 1 305 ? -45.423 -29.754 -24.609 1.00 35.31 305 PRO A N 1
ATOM 2427 C CA . PRO A 1 305 ? -44.051 -29.875 -24.120 1.00 35.31 305 PRO A CA 1
ATOM 2428 C C . PRO A 1 305 ? -43.575 -31.327 -23.972 1.00 35.31 305 PRO A C 1
ATOM 2430 O O . PRO A 1 305 ? -44.350 -32.229 -23.654 1.00 35.31 305 PRO A O 1
ATOM 2433 N N . LYS A 1 306 ? -42.260 -31.556 -24.089 1.00 30.95 306 LYS A N 1
ATOM 2434 C CA . LYS A 1 306 ? -41.620 -32.782 -23.587 1.00 30.95 306 LYS A CA 1
ATOM 2435 C C . LYS A 1 306 ? -40.360 -32.464 -22.788 1.00 30.95 306 LYS A C 1
ATOM 2437 O O . LYS A 1 306 ? -39.352 -32.003 -23.308 1.00 30.95 306 LYS A O 1
ATOM 2442 N N . THR A 1 307 ? -40.471 -32.741 -21.497 1.00 29.69 307 THR A N 1
ATOM 2443 C CA . THR A 1 307 ? -39.412 -32.877 -20.496 1.00 29.69 307 THR A CA 1
ATOM 2444 C C . THR A 1 307 ? -38.496 -34.067 -20.804 1.00 29.69 307 THR A C 1
ATOM 2446 O O . THR A 1 307 ? -39.009 -35.092 -21.241 1.00 29.69 307 THR A O 1
ATOM 2449 N N . PHE A 1 308 ? -37.191 -33.959 -20.517 1.00 26.83 308 PHE A N 1
ATOM 2450 C CA . PHE A 1 308 ? -36.388 -34.847 -19.638 1.00 26.83 308 PHE A CA 1
ATOM 2451 C C . PHE A 1 308 ? -34.872 -34.644 -19.878 1.00 26.83 308 PHE A C 1
ATOM 2453 O O . PHE A 1 308 ? -34.359 -35.050 -20.910 1.00 26.83 308 PHE A O 1
ATOM 2460 N N . ALA A 1 309 ? -34.212 -33.988 -18.909 1.00 31.22 309 ALA A N 1
ATOM 2461 C CA . ALA A 1 309 ? -33.059 -34.440 -18.094 1.00 31.22 309 ALA A CA 1
ATOM 2462 C C . ALA A 1 309 ? -31.789 -35.099 -18.733 1.00 31.22 309 ALA A C 1
ATOM 2464 O O . ALA A 1 309 ? -31.805 -35.533 -19.876 1.00 31.22 309 ALA A O 1
ATOM 2465 N N . PRO A 1 310 ? -30.647 -35.154 -18.003 1.00 40.47 310 PRO A N 1
ATOM 2466 C CA . PRO A 1 310 ? -29.325 -34.819 -18.544 1.00 40.47 310 PRO A CA 1
ATOM 2467 C C . PRO A 1 310 ? -28.294 -35.974 -18.552 1.00 40.47 310 PRO A C 1
ATOM 2469 O O . PRO A 1 310 ? -28.531 -37.052 -18.017 1.00 40.47 310 PRO A O 1
ATOM 2472 N N . HIS A 1 311 ? -27.102 -35.638 -19.066 1.00 29.58 311 HIS A N 1
ATOM 2473 C CA . HIS A 1 311 ? -25.796 -36.318 -18.973 1.00 29.58 311 HIS A CA 1
ATOM 2474 C C . HIS A 1 311 ? -25.507 -37.492 -19.919 1.00 29.58 311 HIS A C 1
ATOM 2476 O O . HIS A 1 311 ? -26.265 -38.449 -19.993 1.00 29.58 311 HIS A O 1
ATOM 2482 N N . ILE A 1 312 ? -24.324 -37.439 -20.554 1.00 28.55 312 ILE A N 1
ATOM 2483 C CA . ILE A 1 312 ? -23.240 -38.449 -20.505 1.00 28.55 312 ILE A CA 1
ATOM 2484 C C . ILE A 1 312 ? -21.987 -37.870 -21.221 1.00 28.55 312 ILE A C 1
ATOM 2486 O O . ILE A 1 312 ? -22.121 -36.953 -22.031 1.00 28.55 312 ILE A O 1
ATOM 2490 N N . PRO A 1 313 ? -20.764 -38.297 -20.845 1.00 33.22 313 PRO A N 1
ATOM 2491 C CA . PRO A 1 313 ? -19.548 -37.490 -20.853 1.00 33.22 313 PRO A CA 1
ATOM 2492 C C . PRO A 1 313 ? -18.682 -37.655 -22.108 1.00 33.22 313 PRO A C 1
ATOM 2494 O O . PRO A 1 313 ? -18.710 -38.679 -22.790 1.00 33.22 313 PRO A O 1
ATOM 2497 N N . ILE A 1 314 ? -17.847 -36.644 -22.362 1.00 31.27 314 ILE A N 1
ATOM 2498 C CA . ILE A 1 314 ? -16.836 -36.649 -23.421 1.00 31.27 314 ILE A CA 1
ATOM 2499 C C . ILE A 1 314 ? -15.592 -37.387 -22.907 1.00 31.27 314 ILE A C 1
ATOM 2501 O O . ILE A 1 314 ? -14.900 -36.919 -22.007 1.00 31.27 314 ILE A O 1
ATOM 2505 N N . ASN A 1 315 ? -15.313 -38.546 -23.501 1.00 29.02 315 ASN A N 1
ATOM 2506 C CA . ASN A 1 315 ? -14.040 -39.256 -23.394 1.00 29.02 315 ASN A CA 1
ATOM 2507 C C . ASN A 1 315 ? -13.072 -38.675 -24.433 1.00 29.02 315 ASN A C 1
ATOM 2509 O O . ASN A 1 315 ? -13.301 -38.831 -25.632 1.00 29.02 315 ASN A O 1
ATOM 2513 N N . ILE A 1 316 ? -11.982 -38.045 -23.992 1.00 33.03 316 ILE A N 1
ATOM 2514 C CA . ILE A 1 316 ? -10.880 -37.639 -24.874 1.00 33.03 316 ILE A CA 1
ATOM 2515 C C . ILE A 1 316 ? -9.754 -38.662 -24.719 1.00 33.03 316 ILE A C 1
ATOM 2517 O O . ILE A 1 316 ? -9.122 -38.763 -23.670 1.00 33.03 316 ILE A O 1
ATOM 2521 N N . ARG A 1 317 ? -9.510 -39.432 -25.783 1.00 26.33 317 ARG A N 1
ATOM 2522 C CA . ARG A 1 317 ? -8.276 -40.202 -25.970 1.00 26.33 317 ARG A CA 1
ATOM 2523 C C . ARG A 1 317 ? -7.244 -39.278 -26.610 1.00 26.33 317 ARG A C 1
ATOM 2525 O O . ARG A 1 317 ? -7.453 -38.823 -27.730 1.00 26.33 317 ARG A O 1
ATOM 2532 N N . LEU A 1 318 ? -6.146 -39.041 -25.901 1.00 33.06 318 LEU A N 1
ATOM 2533 C CA . LEU A 1 318 ? -4.958 -38.382 -26.433 1.00 33.06 318 LEU A CA 1
ATOM 2534 C C . LEU A 1 318 ? -4.219 -39.340 -27.381 1.00 33.06 318 LEU A C 1
ATOM 2536 O O . LEU A 1 318 ? -3.995 -40.508 -27.047 1.00 33.06 318 LEU A O 1
ATOM 2540 N N . ARG A 1 319 ? -3.850 -38.832 -28.553 1.00 33.47 319 ARG A N 1
ATOM 2541 C CA . ARG A 1 319 ? -2.623 -39.202 -29.258 1.00 33.47 319 ARG A CA 1
ATOM 2542 C C . ARG A 1 319 ? -1.759 -37.958 -29.319 1.00 33.47 319 ARG A C 1
ATOM 2544 O O . ARG A 1 319 ? -2.356 -36.872 -29.481 1.00 33.47 319 ARG A O 1
#

pLDDT: mean 73.85, std 22.17, range [26.33, 98.44]

InterPro domains:
  IPR001841 Zinc finger, RING-type [SM00184] (128-208)
  IPR006575 RWD domain [PF05773] (11-118)
  IPR006575 RWD domain [PS50908] (11-121)
  IPR006575 RWD domain [SM00591] (11-121)
  IPR013083 Zinc finger, RING/FYVE/PHD-type [G3DSA:3.30.40.10] (123-228)
  IPR016135 Ubiquitin-conjugating enzyme/RWD-like [G3DSA:3.10.110.10] (8-122)
  IPR016135 Ubiquitin-conjugating enzyme/RWD-like [SSF54495] (10-118)
  IPR039133 E3 ubiquitin-protein ligase RNF25 [PTHR13198] (10-301)

Foldseek 3Di:
DLVVQVVQVVVLVVVVCVVQPPQKDFADDPPDPHTFKIKGKAFADPVPDPVLGLWIWIWMWGHDPPPPQPFTDIDTHPTALDDPVLVVVLNVVLVVQSVVQRPHRCPVVSRVSSNVSSNVVRGRQAAAPQPRHTDDPPACWDAFPSSHIHGLLSVVVVLVVVVVVVVVVVVVCVVVVDPPPPPDDDPPPPDQDPPPPPAFTWFADPPPGPITGHDPVSSDDPDRPPVPVVVVCVVCPDDPVVVVVVVVVVVVVVVVVVVVVVVVVVCVVVVNDDDCVVDVPDDDDDDPDPDPDDDDDDDDDDDDDDDDDDDDDDDDDDD